Protein AF-A0A832CGS8-F1 (afdb_monomer_lite)

Radius of gyration: 18.53 Å; chains: 1; bounding box: 46×42×51 Å

Secondary structure (DSSP, 8-state):
------GGGHHHHTTTT-SS-HHHHHT--S-TTSPPPP---S--HHHHHTT-SS-PPTT---PPPTT--GGGBTTTB--TT--S-HHHHHHTSSTTTTSS-SEEE-TTS-EEEE--SSHHHHS-GGG---HHHHHHHHHHHHHHHHHHHHHHHHTT-EE-SSTT-EESSGGG-S-B---THHHH-GGGHHHHHHHHHHHHHHHT-TTHHHH-HHHHHHHHHHHHHHHHHS-SS---HHHHHHT-TTS-HHHHHHHHHHH-SS--

Foldseek 3Di:
DDADCQAQCVVVQVPQQFPAALVCLVVDPDDLQFAQQDARDFNNLVNLLVLHGANDDPPDDLDADPPRCLQPPLNPDCPVQHVGGRCCQFQVSAPPSPDPDQFDADPVRQTPDRRGPRCQVPQDDPSNDDRRVVRLLLLLLVLLLVLLQLLCVVQQWHADPDPVRTASDYPCPPHHDRRLCPRPHDVLSSVSSSLVRLSNHSVRHSCSSPSGLLSSLLSSQQSSQCSVPNDPDPDQLLVSLVPRPVDDPVSSVSPCVSNDRDRD

Sequence (264 aa):
MNYPDLKGSNVCMACHTGRETGDSIKNSMGNFSSLSFINSHYLAAGGQLFGTTGYEYDGRNYANPSYFKHDKIGITESLSITKNGPCVGCHMSSDNGHLFTNVKKDSTGAITEITSKVCASCHTGTYALIPTKLTEEEEDYQSAIKAAMAVMAVKGIYFYEAHPYWYKGPNGTLGAFTNWASIYGKAKAKDVMGAAFNINLLAHDPGGYAHNRYYVKRLLWDSIDFMEDGVLGNVNMSTLIDGLASLTTAEKTAAKTYLGTTRP

Structure (mmCIF, N/CA/C/O backbone):
data_AF-A0A832CGS8-F1
#
_entry.id   AF-A0A832CGS8-F1
#
loop_
_atom_site.group_PDB
_atom_site.id
_atom_site.type_symbol
_atom_site.label_atom_id
_atom_site.label_alt_id
_atom_site.label_comp_id
_atom_site.label_asym_id
_atom_site.label_entity_id
_atom_site.label_seq_id
_atom_site.pdbx_PDB_ins_code
_atom_site.Cartn_x
_atom_site.Cartn_y
_atom_site.Cartn_z
_atom_site.occupancy
_atom_site.B_iso_or_equiv
_atom_site.auth_seq_id
_atom_site.auth_comp_id
_atom_site.auth_asym_id
_atom_site.auth_atom_id
_atom_site.pdbx_PDB_model_num
ATOM 1 N N . MET A 1 1 ? 1.963 -20.597 -0.427 1.00 62.34 1 MET A N 1
ATOM 2 C CA . MET A 1 1 ? 1.905 -19.955 -1.758 1.00 62.34 1 MET A CA 1
ATOM 3 C C . MET A 1 1 ? 2.932 -20.614 -2.648 1.00 62.34 1 MET A C 1
ATOM 5 O O . MET A 1 1 ? 4.033 -20.856 -2.171 1.00 62.34 1 MET A O 1
ATOM 9 N N . ASN A 1 2 ? 2.570 -20.919 -3.892 1.00 79.81 2 ASN A N 1
ATOM 10 C CA . ASN A 1 2 ? 3.489 -21.502 -4.866 1.00 79.81 2 ASN A CA 1
ATOM 11 C C . ASN A 1 2 ? 3.728 -20.466 -5.964 1.00 79.81 2 ASN A C 1
ATOM 13 O O . ASN A 1 2 ? 2.782 -20.065 -6.639 1.00 79.81 2 ASN A O 1
ATOM 17 N N . TYR A 1 3 ? 4.975 -20.032 -6.120 1.00 88.19 3 TYR A N 1
ATOM 18 C CA . TYR A 1 3 ? 5.400 -19.197 -7.243 1.00 88.19 3 TYR A CA 1
ATOM 19 C C . TYR A 1 3 ? 5.859 -20.108 -8.393 1.00 88.19 3 TYR A C 1
ATOM 21 O O . TYR A 1 3 ? 6.335 -21.217 -8.124 1.00 88.19 3 TYR A O 1
ATOM 29 N N . PRO A 1 4 ? 5.714 -19.694 -9.666 1.00 88.31 4 PRO A N 1
ATOM 30 C CA . PRO A 1 4 ? 6.308 -20.437 -10.776 1.00 88.31 4 PRO A CA 1
ATOM 31 C C . PRO A 1 4 ? 7.842 -20.409 -10.677 1.00 88.31 4 PRO A C 1
ATOM 33 O O . PRO A 1 4 ? 8.398 -19.699 -9.846 1.00 88.31 4 PRO A O 1
ATOM 36 N N . ASP A 1 5 ? 8.548 -21.157 -11.527 1.00 90.69 5 ASP A N 1
ATOM 37 C CA . ASP A 1 5 ? 10.005 -21.014 -11.612 1.00 90.69 5 ASP A CA 1
ATOM 38 C C . ASP A 1 5 ? 10.371 -19.637 -12.195 1.00 90.69 5 ASP A C 1
ATOM 40 O O . ASP A 1 5 ? 10.135 -19.352 -13.373 1.00 90.69 5 ASP A O 1
ATOM 44 N N . LEU A 1 6 ? 10.956 -18.779 -11.356 1.00 92.19 6 LEU A N 1
ATOM 45 C CA . LEU A 1 6 ? 11.359 -17.415 -11.698 1.00 92.19 6 LEU A CA 1
ATOM 46 C C . LEU A 1 6 ? 12.840 -17.330 -12.088 1.00 92.19 6 LEU A C 1
ATOM 48 O O . LEU A 1 6 ? 13.403 -16.232 -12.143 1.00 92.19 6 LEU A O 1
ATOM 52 N N . LYS A 1 7 ? 13.487 -18.469 -12.368 1.00 92.06 7 LYS A N 1
ATOM 53 C CA . LYS A 1 7 ? 14.903 -18.561 -12.741 1.00 92.06 7 LYS A CA 1
ATOM 54 C C . LYS A 1 7 ? 15.786 -17.917 -11.663 1.00 92.06 7 LYS A C 1
ATOM 56 O O . LYS A 1 7 ? 15.609 -18.181 -10.477 1.00 92.06 7 LYS A O 1
ATOM 61 N N . GLY A 1 8 ? 16.721 -17.040 -12.029 1.00 91.56 8 GLY A N 1
ATOM 62 C CA . GLY A 1 8 ? 17.585 -16.342 -11.076 1.00 91.56 8 GLY A CA 1
ATOM 63 C C . GLY A 1 8 ? 16.833 -15.495 -10.049 1.00 91.56 8 GLY A C 1
ATOM 64 O O . GLY A 1 8 ? 17.331 -15.306 -8.942 1.00 91.56 8 GLY A O 1
ATOM 65 N N . SER A 1 9 ? 15.608 -15.055 -10.353 1.00 93.44 9 SER A N 1
ATOM 66 C CA . SER A 1 9 ? 14.790 -14.312 -9.387 1.00 93.44 9 SER A CA 1
ATOM 67 C C . SER A 1 9 ? 14.306 -15.176 -8.212 1.00 93.44 9 SER A C 1
ATOM 69 O O . SER A 1 9 ? 13.929 -14.616 -7.185 1.00 93.44 9 SER A O 1
ATOM 71 N N . ASN A 1 10 ? 14.393 -16.515 -8.292 1.00 94.62 10 ASN A N 1
ATOM 72 C CA . ASN A 1 10 ? 14.094 -17.409 -7.164 1.00 94.62 10 ASN A CA 1
ATOM 73 C C . ASN A 1 10 ? 14.956 -17.096 -5.927 1.00 94.62 10 ASN A C 1
ATOM 75 O O . ASN A 1 10 ? 14.480 -17.236 -4.804 1.00 94.62 10 ASN A O 1
ATOM 79 N N . VAL A 1 11 ? 16.196 -16.620 -6.116 1.00 93.56 11 VAL A N 1
ATOM 80 C CA . VAL A 1 11 ? 17.081 -16.227 -5.004 1.00 93.56 11 VAL A CA 1
ATOM 81 C C . VAL A 1 11 ? 16.495 -15.048 -4.224 1.00 93.56 11 VAL A C 1
ATOM 83 O O . VAL A 1 11 ? 16.513 -15.053 -2.997 1.00 93.56 11 VAL A O 1
ATOM 86 N N . CYS A 1 12 ? 15.918 -14.061 -4.915 1.00 92.94 12 CYS A N 1
ATOM 87 C CA . CYS A 1 12 ? 15.267 -12.913 -4.278 1.00 92.94 12 CYS A CA 1
ATOM 88 C C . CYS A 1 12 ? 14.025 -13.350 -3.485 1.00 92.94 12 CYS A C 1
ATOM 90 O O . CYS A 1 12 ? 13.761 -12.858 -2.387 1.00 92.94 12 CYS A O 1
ATOM 92 N N . MET A 1 13 ? 13.272 -14.305 -4.031 1.00 93.56 13 MET A N 1
ATOM 93 C CA . MET A 1 13 ? 12.022 -14.790 -3.444 1.00 93.56 13 MET A CA 1
ATOM 94 C C . MET A 1 13 ? 12.217 -15.618 -2.177 1.00 93.56 13 MET A C 1
ATOM 96 O O . MET A 1 13 ? 11.270 -15.782 -1.422 1.00 93.56 13 MET A O 1
ATOM 100 N N . ALA A 1 14 ? 13.429 -16.096 -1.892 1.00 92.12 14 ALA A N 1
ATOM 101 C CA . ALA A 1 14 ? 13.707 -16.762 -0.622 1.00 92.12 14 ALA A CA 1
ATOM 102 C C . ALA A 1 14 ? 13.435 -15.851 0.593 1.00 92.12 14 ALA A C 1
ATOM 104 O O . ALA A 1 14 ? 13.112 -16.349 1.669 1.00 92.12 14 ALA A O 1
ATOM 105 N N . CYS A 1 15 ? 13.543 -14.528 0.411 1.00 92.31 15 CYS A N 1
ATOM 106 C CA . CYS A 1 15 ? 13.361 -13.541 1.477 1.00 92.31 15 CYS A CA 1
ATOM 107 C C . CYS A 1 15 ? 12.238 -12.532 1.185 1.00 92.31 15 CYS A C 1
ATOM 109 O O . CYS A 1 15 ? 11.514 -12.138 2.095 1.00 92.31 15 CYS A O 1
ATOM 111 N N . HIS A 1 16 ? 12.062 -12.112 -0.073 1.00 93.62 16 HIS A N 1
ATOM 112 C CA . HIS A 1 16 ? 11.182 -10.993 -0.440 1.00 93.62 16 HIS A CA 1
ATOM 113 C C . HIS A 1 16 ? 9.716 -11.384 -0.694 1.00 93.62 16 HIS A C 1
ATOM 115 O O . HIS A 1 16 ? 8.988 -10.667 -1.376 1.00 93.62 16 HIS A O 1
ATOM 121 N N . THR A 1 17 ? 9.246 -12.510 -0.158 1.00 92.69 17 THR A N 1
ATOM 122 C CA . THR A 1 17 ? 7.844 -12.952 -0.297 1.00 92.69 17 THR A CA 1
ATOM 123 C C . THR A 1 17 ? 6.935 -12.485 0.829 1.00 92.69 17 THR A C 1
ATOM 125 O O . THR A 1 17 ? 5.727 -12.672 0.736 1.00 92.69 17 THR A O 1
ATOM 128 N N . GLY A 1 18 ? 7.503 -11.914 1.894 1.00 91.69 18 GLY A N 1
ATOM 129 C CA . GLY A 1 18 ? 6.808 -11.754 3.168 1.00 91.69 18 GLY A CA 1
ATOM 130 C C . GLY A 1 18 ? 6.807 -13.058 3.971 1.00 91.69 18 GLY A C 1
ATOM 131 O O . GLY A 1 18 ? 6.830 -14.158 3.414 1.00 91.69 18 GLY A O 1
ATOM 132 N N . ARG A 1 19 ? 6.830 -12.921 5.299 1.00 92.56 19 ARG A N 1
ATOM 133 C CA . ARG A 1 19 ? 6.778 -14.037 6.254 1.00 92.56 19 ARG A CA 1
ATOM 134 C C . ARG A 1 19 ? 5.343 -14.448 6.563 1.00 92.56 19 ARG A C 1
ATOM 136 O O . ARG A 1 19 ? 5.061 -15.633 6.672 1.00 92.56 19 ARG A O 1
ATOM 143 N N . GLU A 1 20 ? 4.467 -13.458 6.692 1.00 95.69 20 GLU A N 1
ATOM 144 C CA . GLU A 1 20 ? 3.025 -13.630 6.850 1.00 95.69 20 GLU A CA 1
ATOM 145 C C . GLU A 1 20 ? 2.311 -12.918 5.704 1.00 95.69 20 GLU A C 1
ATOM 147 O O . GLU A 1 20 ? 2.854 -11.993 5.093 1.00 95.69 20 GLU A O 1
ATOM 152 N N . THR A 1 21 ? 1.079 -13.331 5.432 1.00 96.19 21 THR A N 1
ATOM 153 C CA . THR A 1 21 ? 0.238 -12.744 4.381 1.00 96.19 21 THR A CA 1
ATOM 154 C C . THR A 1 21 ? -1.156 -12.463 4.923 1.00 96.19 21 THR A C 1
ATOM 156 O O . THR A 1 21 ? -1.481 -12.851 6.048 1.00 96.19 21 THR A O 1
ATOM 159 N N . GLY A 1 22 ? -2.007 -11.820 4.126 1.00 97.38 22 GLY A N 1
ATOM 160 C CA . GLY A 1 22 ? -3.414 -11.641 4.480 1.00 97.38 22 GLY A CA 1
ATOM 161 C C . GLY A 1 22 ? -4.119 -12.948 4.853 1.00 97.38 22 GLY A C 1
ATOM 162 O O . GLY A 1 22 ? -4.940 -12.972 5.772 1.00 97.38 22 GLY A O 1
ATOM 163 N N . ASP A 1 23 ? -3.735 -14.059 4.221 1.00 96.56 23 ASP A N 1
ATOM 164 C CA . ASP A 1 23 ? -4.262 -15.390 4.531 1.00 96.56 23 ASP A CA 1
ATOM 165 C C . ASP A 1 23 ? -3.958 -15.830 5.966 1.00 96.56 23 ASP A C 1
ATOM 167 O O . ASP A 1 23 ? -4.763 -16.541 6.570 1.00 96.56 23 ASP A O 1
ATOM 171 N N . SER A 1 24 ? -2.848 -15.383 6.556 1.00 97.75 24 SER A N 1
ATOM 172 C CA . SER A 1 24 ? -2.522 -15.660 7.959 1.00 97.75 24 SER A CA 1
ATOM 173 C C . SER A 1 24 ? -3.586 -15.087 8.901 1.00 97.75 24 SER A C 1
ATOM 175 O O . SER A 1 24 ? -3.933 -15.707 9.904 1.00 97.75 24 SER A O 1
ATOM 177 N N . ILE A 1 25 ? -4.168 -13.934 8.556 1.00 98.44 25 ILE A N 1
ATOM 178 C CA . ILE A 1 25 ? -5.266 -13.308 9.306 1.00 98.44 25 ILE A CA 1
ATOM 179 C C . ILE A 1 25 ? -6.581 -14.035 9.025 1.00 98.44 25 ILE A C 1
ATOM 181 O O . ILE A 1 25 ? -7.303 -14.392 9.963 1.00 98.44 25 ILE A O 1
ATOM 185 N N . LYS A 1 26 ? -6.881 -14.302 7.747 1.00 97.69 26 LYS A N 1
ATOM 186 C CA . LYS A 1 26 ? -8.108 -15.001 7.328 1.00 97.69 26 LYS A CA 1
ATOM 187 C C . LYS A 1 26 ? -8.233 -16.373 7.981 1.00 97.69 26 LYS A C 1
ATOM 189 O O . LYS A 1 26 ? -9.293 -16.707 8.508 1.00 97.69 26 LYS A O 1
ATOM 194 N N . ASN A 1 27 ? -7.136 -17.121 8.032 1.00 97.44 27 ASN A N 1
ATOM 195 C CA . ASN A 1 27 ? -7.087 -18.472 8.584 1.00 97.44 27 ASN A CA 1
ATOM 196 C C . ASN A 1 27 ? -6.817 -18.504 10.096 1.00 97.44 27 ASN A C 1
ATOM 198 O O . ASN A 1 27 ? -6.894 -19.567 10.709 1.00 97.44 27 ASN A O 1
ATOM 202 N N . SER A 1 28 ? -6.525 -17.359 10.723 1.00 97.81 28 SER A N 1
ATOM 203 C CA . SER A 1 28 ? -6.293 -17.302 12.164 1.00 97.81 28 SER A CA 1
ATOM 204 C C . SER A 1 28 ? -7.547 -17.699 12.946 1.00 97.81 28 SER A C 1
ATOM 206 O O . SER A 1 28 ? -8.648 -17.178 12.724 1.00 97.81 28 SER A O 1
ATOM 208 N N . MET A 1 29 ? -7.339 -18.595 13.911 1.00 97.00 29 MET A N 1
ATOM 209 C CA . MET A 1 29 ? -8.309 -18.998 14.935 1.00 97.00 29 MET A CA 1
ATOM 210 C C . MET A 1 29 ? -8.118 -18.212 16.246 1.00 97.00 29 MET A C 1
ATOM 212 O O . MET A 1 29 ? -8.722 -18.541 17.266 1.00 97.00 29 MET A O 1
ATOM 216 N N . GLY A 1 30 ? -7.246 -17.196 16.243 1.00 96.06 30 GLY A N 1
ATOM 217 C CA . GLY A 1 30 ? -6.952 -16.373 17.411 1.00 96.06 30 GLY A CA 1
ATOM 218 C C . GLY A 1 30 ? -8.141 -15.519 17.860 1.00 96.06 30 GLY A C 1
ATOM 219 O O . GLY A 1 30 ? -9.039 -15.192 17.085 1.00 96.06 30 GLY A O 1
ATOM 220 N N . ASN A 1 31 ? -8.135 -15.111 19.130 1.00 97.94 31 ASN A N 1
ATOM 221 C CA . ASN A 1 31 ? -9.156 -14.215 19.668 1.00 97.94 31 ASN A CA 1
ATOM 222 C C . ASN A 1 31 ? -8.857 -12.755 19.292 1.00 97.94 31 ASN A C 1
ATOM 224 O O . ASN A 1 31 ? -8.129 -12.069 20.005 1.00 97.94 31 ASN A O 1
ATOM 228 N N . PHE A 1 32 ? -9.465 -12.257 18.214 1.00 98.44 32 PHE A N 1
ATOM 229 C CA . PHE A 1 32 ? -9.287 -10.881 17.722 1.00 98.44 32 PHE A CA 1
ATOM 230 C C . PHE A 1 32 ? -9.770 -9.773 18.678 1.00 98.44 32 PHE A C 1
ATOM 232 O O . PHE A 1 32 ? -9.564 -8.595 18.397 1.00 98.44 32 PHE A O 1
ATOM 239 N N . SER A 1 33 ? -10.377 -10.109 19.820 1.00 98.25 33 SER A N 1
ATOM 240 C CA . SER A 1 33 ? -10.605 -9.142 20.901 1.00 98.25 33 SER A CA 1
ATOM 241 C C . SER A 1 33 ? -9.357 -8.871 21.756 1.00 98.25 33 SER A C 1
ATOM 243 O O . SER A 1 33 ? -9.377 -7.970 22.591 1.00 98.25 33 SER A O 1
ATOM 245 N N 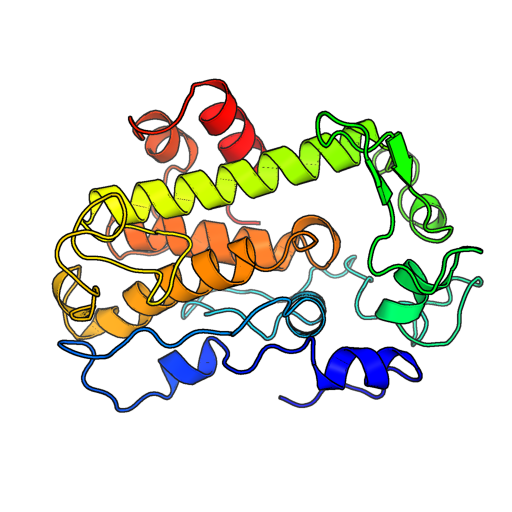. SER A 1 34 ? -8.282 -9.641 21.576 1.00 97.94 34 SER A N 1
ATOM 246 C CA . SER A 1 34 ? -7.030 -9.503 22.331 1.00 97.94 34 SER A CA 1
ATOM 247 C C . SER A 1 34 ? -5.811 -10.060 21.578 1.00 97.94 34 SER A C 1
ATOM 249 O O . SER A 1 34 ? -4.858 -10.519 22.208 1.00 97.94 34 SER A O 1
ATOM 251 N N . LEU A 1 35 ? -5.843 -10.088 20.244 1.00 98.31 35 LEU A N 1
ATOM 252 C CA . LEU A 1 35 ? -4.798 -10.694 19.417 1.00 98.31 35 LEU A CA 1
ATOM 253 C C . LEU A 1 35 ? -3.723 -9.658 19.081 1.00 98.31 35 LEU A C 1
ATOM 255 O O . LEU A 1 35 ? -4.038 -8.567 18.607 1.00 98.31 35 LEU A O 1
ATOM 259 N N . SER A 1 36 ? -2.453 -10.002 19.288 1.00 97.88 36 SER A N 1
ATOM 260 C CA . SER A 1 36 ? -1.338 -9.187 18.797 1.00 97.88 36 SER A CA 1
ATOM 261 C C . SER A 1 36 ? -1.376 -9.064 17.274 1.00 97.88 36 SER A C 1
ATOM 263 O O . SER A 1 36 ? -1.811 -9.983 16.583 1.00 97.88 36 SER A O 1
ATOM 265 N N . PHE A 1 37 ? -0.907 -7.932 16.752 1.00 98.31 37 PHE A N 1
ATOM 266 C CA . PHE A 1 37 ? -0.831 -7.700 15.314 1.00 98.31 37 PHE A CA 1
ATOM 267 C C . PHE A 1 37 ? -0.030 -8.806 14.606 1.00 98.31 37 PHE A C 1
ATOM 269 O O . PHE A 1 37 ? 1.112 -9.089 14.975 1.00 98.31 37 PHE A O 1
ATOM 276 N N . ILE A 1 38 ? -0.630 -9.419 13.583 1.00 97.94 38 ILE A N 1
ATOM 277 C CA . ILE A 1 38 ? 0.068 -10.323 12.666 1.00 97.94 38 ILE A CA 1
ATOM 278 C C . ILE A 1 38 ? 0.812 -9.442 11.664 1.00 97.94 38 ILE A C 1
ATOM 280 O O . ILE A 1 38 ? 0.188 -8.656 10.965 1.00 97.94 38 ILE A O 1
ATOM 284 N N . ASN A 1 39 ? 2.138 -9.550 11.606 1.00 95.38 39 ASN A N 1
ATOM 285 C CA . ASN A 1 39 ? 2.981 -8.693 10.775 1.00 95.38 39 ASN A CA 1
ATOM 286 C C . ASN A 1 39 ? 3.535 -9.485 9.584 1.00 95.38 39 ASN A C 1
ATOM 288 O O . ASN A 1 39 ? 4.134 -10.541 9.781 1.00 95.38 39 ASN A O 1
ATOM 292 N N . SER A 1 40 ? 3.399 -8.940 8.370 1.00 91.75 40 SER A N 1
ATOM 293 C CA . SER A 1 40 ? 3.956 -9.496 7.127 1.00 91.75 40 SER A CA 1
ATOM 294 C C . SER A 1 40 ? 5.466 -9.708 7.152 1.00 91.75 40 SER A C 1
ATOM 296 O O . SER A 1 40 ? 5.992 -10.458 6.330 1.00 91.75 40 SER A O 1
ATOM 298 N N . HIS A 1 41 ? 6.163 -9.037 8.070 1.00 89.38 41 HIS A N 1
ATOM 299 C CA . HIS A 1 41 ? 7.569 -8.682 7.946 1.00 89.38 41 HIS A CA 1
ATOM 300 C C . HIS A 1 41 ? 7.798 -7.698 6.784 1.00 89.38 41 HIS A C 1
ATOM 302 O O . HIS A 1 41 ? 6.844 -7.194 6.186 1.00 89.38 41 HIS A O 1
ATOM 308 N N . TYR A 1 42 ? 9.054 -7.357 6.514 1.00 88.94 42 TYR A N 1
ATOM 309 C CA . TYR A 1 42 ? 9.412 -6.212 5.672 1.00 88.94 42 TYR A CA 1
ATOM 310 C C . TYR A 1 42 ? 9.823 -6.635 4.259 1.00 88.94 42 TYR A C 1
ATOM 312 O O . TYR A 1 42 ? 10.183 -7.790 4.033 1.00 88.94 42 TYR A O 1
ATOM 320 N N . LEU A 1 43 ? 9.818 -5.679 3.321 1.00 92.31 43 LEU A N 1
ATOM 321 C CA . LEU A 1 43 ? 10.374 -5.833 1.971 1.00 92.31 43 LEU A CA 1
ATOM 322 C C . LEU A 1 43 ? 9.771 -7.007 1.182 1.00 92.31 43 LEU A C 1
ATOM 324 O O . LEU A 1 43 ? 10.479 -7.730 0.481 1.00 92.31 43 LEU A O 1
ATOM 328 N N . ALA A 1 44 ? 8.453 -7.191 1.258 1.00 94.94 44 ALA A N 1
ATOM 329 C CA . ALA A 1 44 ? 7.732 -8.284 0.601 1.00 94.94 44 ALA A CA 1
ATOM 330 C C . ALA A 1 44 ? 7.487 -8.056 -0.912 1.00 94.94 44 ALA A C 1
ATOM 332 O O . ALA A 1 44 ? 6.477 -8.503 -1.456 1.00 94.94 44 ALA A O 1
ATOM 333 N N . ALA A 1 45 ? 8.404 -7.359 -1.591 1.00 94.81 45 ALA A N 1
ATOM 334 C CA . ALA A 1 45 ? 8.298 -6.926 -2.986 1.00 94.81 45 ALA A CA 1
ATOM 335 C C . ALA A 1 45 ? 7.968 -8.066 -3.963 1.00 94.81 45 ALA A C 1
ATOM 337 O O . ALA A 1 45 ? 7.161 -7.906 -4.876 1.00 94.81 45 ALA A O 1
ATOM 338 N N . GLY A 1 46 ? 8.565 -9.238 -3.750 1.00 94.88 46 GLY A N 1
ATOM 339 C CA . GLY A 1 46 ? 8.304 -10.431 -4.540 1.00 94.88 46 GLY A CA 1
ATOM 340 C C . GLY A 1 46 ? 6.856 -10.893 -4.422 1.00 94.88 46 GLY A C 1
ATOM 341 O O . GLY A 1 46 ? 6.201 -11.131 -5.428 1.00 94.88 46 GLY A O 1
ATOM 342 N N . GLY A 1 47 ? 6.314 -10.955 -3.208 1.00 94.94 47 GLY A N 1
ATOM 343 C CA . GLY A 1 47 ? 4.909 -11.310 -3.016 1.00 94.94 47 GLY A CA 1
ATOM 344 C C . GLY A 1 47 ? 3.933 -10.239 -3.530 1.00 94.94 47 GLY A C 1
ATOM 345 O O . GLY A 1 47 ? 2.897 -10.580 -4.100 1.00 94.94 47 GLY A O 1
ATOM 346 N N . GLN A 1 48 ? 4.296 -8.953 -3.436 1.00 95.31 48 GLN A N 1
ATOM 347 C CA . GLN A 1 48 ? 3.518 -7.848 -4.022 1.00 95.31 48 GLN A CA 1
ATOM 348 C C . GLN A 1 48 ? 3.455 -7.929 -5.550 1.00 95.31 48 GLN A C 1
ATOM 350 O O . GLN A 1 48 ? 2.390 -7.752 -6.142 1.00 95.31 48 GLN A O 1
ATOM 355 N N . LEU A 1 49 ? 4.586 -8.230 -6.196 1.00 95.94 49 LEU A N 1
ATOM 356 C CA . LEU A 1 49 ? 4.687 -8.379 -7.648 1.00 95.94 49 LEU A CA 1
ATOM 357 C C . LEU A 1 49 ? 3.661 -9.392 -8.180 1.00 95.94 49 LEU A C 1
ATOM 359 O O . LEU A 1 49 ? 2.972 -9.119 -9.162 1.00 95.94 49 LEU A O 1
ATOM 363 N N . PHE A 1 50 ? 3.526 -10.528 -7.491 1.00 95.44 50 PHE A N 1
ATOM 364 C CA . PHE A 1 50 ? 2.578 -11.591 -7.837 1.00 95.44 50 PHE A CA 1
ATOM 365 C C . PHE A 1 50 ? 1.178 -11.398 -7.243 1.00 95.44 50 PHE A C 1
ATOM 367 O O . PHE A 1 50 ? 0.290 -12.191 -7.544 1.00 95.44 50 PHE A O 1
ATOM 374 N N . GLY A 1 51 ? 0.960 -10.348 -6.447 1.00 95.38 51 GLY A N 1
ATOM 375 C CA . GLY A 1 51 ? -0.338 -10.037 -5.857 1.00 95.38 51 GLY A CA 1
ATOM 376 C C . GLY A 1 51 ? -0.805 -11.072 -4.836 1.00 95.38 51 GLY A C 1
ATOM 377 O O . GLY A 1 51 ? -1.974 -11.427 -4.835 1.00 95.38 51 GLY A O 1
ATOM 378 N N . THR A 1 52 ? 0.099 -11.605 -4.010 1.00 94.00 52 THR A N 1
ATOM 379 C CA . THR A 1 52 ? -0.226 -12.705 -3.083 1.00 94.00 52 THR A CA 1
ATOM 380 C C . THR A 1 52 ? -0.076 -12.350 -1.608 1.00 94.00 52 THR A C 1
ATOM 382 O O . THR A 1 52 ? -0.412 -13.157 -0.754 1.00 94.00 52 THR A O 1
ATOM 385 N N . THR A 1 53 ? 0.465 -11.185 -1.260 1.00 94.88 53 THR A N 1
ATOM 386 C CA . THR A 1 53 ? 0.837 -10.865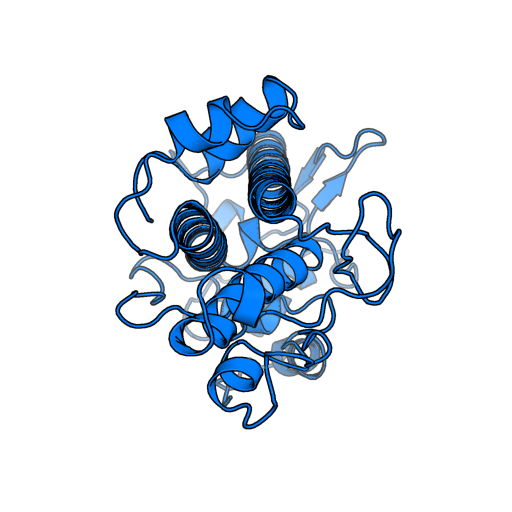 0.130 1.00 94.88 53 THR A CA 1
ATOM 387 C C . THR A 1 53 ? -0.249 -10.186 0.942 1.00 94.88 53 THR A C 1
ATOM 389 O O . THR A 1 53 ? -0.294 -10.388 2.153 1.00 94.88 53 THR A O 1
ATOM 392 N N . GLY A 1 54 ? -1.083 -9.358 0.319 1.00 97.25 54 GLY A N 1
ATOM 393 C CA . GLY A 1 54 ? -2.048 -8.502 1.001 1.00 97.25 54 GLY A CA 1
ATOM 394 C C . GLY A 1 54 ? -3.216 -9.251 1.637 1.00 97.25 54 GLY A C 1
ATOM 395 O O . GLY A 1 54 ? -3.523 -10.395 1.309 1.00 97.25 54 GLY A O 1
ATOM 396 N N . TYR A 1 55 ? -3.897 -8.570 2.553 1.00 98.56 55 TYR A N 1
ATOM 397 C CA . TYR A 1 55 ? -5.241 -8.921 2.984 1.00 98.56 55 TYR A CA 1
ATOM 398 C C . TYR A 1 55 ? -6.248 -8.469 1.932 1.00 98.56 55 TYR A C 1
ATOM 400 O O . TYR A 1 55 ? -6.574 -7.288 1.809 1.00 98.56 55 TYR A O 1
ATOM 408 N N . GLU A 1 56 ? -6.722 -9.441 1.168 1.00 98.44 56 GLU A N 1
ATOM 409 C CA . GLU A 1 56 ? -7.749 -9.248 0.155 1.00 98.44 56 GLU A CA 1
ATOM 410 C C . GLU A 1 56 ? -9.138 -9.352 0.776 1.00 98.44 56 GLU A C 1
ATOM 412 O O . GLU A 1 56 ? -9.469 -10.380 1.364 1.00 98.44 56 GLU A O 1
ATOM 417 N N . TYR A 1 57 ? -9.959 -8.319 0.638 1.00 98.44 57 TYR A N 1
ATOM 418 C CA . TYR A 1 57 ? -11.302 -8.325 1.203 1.00 98.44 57 TYR A CA 1
ATOM 419 C C . TYR A 1 57 ? -12.258 -9.222 0.409 1.00 98.44 57 TYR A C 1
ATOM 421 O O . TYR A 1 57 ? -12.195 -9.295 -0.822 1.00 98.44 57 TYR A O 1
ATOM 429 N N . ASP A 1 58 ? -13.180 -9.875 1.113 1.00 97.38 58 ASP A N 1
ATOM 430 C CA . ASP A 1 58 ? -14.162 -10.763 0.496 1.00 97.38 58 ASP A CA 1
ATOM 431 C C . ASP A 1 58 ? -15.041 -10.016 -0.521 1.00 97.38 58 ASP A C 1
ATOM 433 O O . ASP A 1 58 ? -15.484 -8.886 -0.308 1.00 97.38 58 ASP A O 1
ATOM 437 N N . GLY A 1 59 ? -15.284 -10.653 -1.670 1.00 96.00 59 GLY A N 1
ATOM 438 C CA . GLY A 1 59 ? -16.065 -10.070 -2.767 1.00 96.00 59 GLY A CA 1
ATOM 439 C C . GLY A 1 59 ? -15.327 -9.015 -3.603 1.00 96.00 59 GLY A C 1
ATOM 440 O O . GLY A 1 59 ? -15.911 -8.473 -4.544 1.00 96.00 59 GLY A O 1
ATOM 441 N N . ARG A 1 60 ? -14.051 -8.724 -3.313 1.00 97.25 60 ARG A N 1
ATOM 442 C CA . ARG A 1 60 ? -13.204 -7.835 -4.121 1.00 97.25 60 ARG A CA 1
ATOM 443 C C . ARG A 1 60 ? -12.306 -8.621 -5.077 1.00 97.25 60 ARG A C 1
ATOM 445 O O . ARG A 1 60 ? -11.913 -9.749 -4.808 1.00 97.25 60 ARG A O 1
ATOM 452 N N . ASN A 1 61 ? -11.970 -8.001 -6.211 1.00 96.38 61 ASN A N 1
ATOM 453 C CA . ASN A 1 61 ? -11.049 -8.569 -7.196 1.00 96.38 61 ASN A CA 1
ATOM 454 C C . ASN A 1 61 ? -9.686 -7.869 -7.117 1.00 96.38 61 ASN A C 1
ATOM 456 O O . ASN A 1 61 ? -9.609 -6.637 -7.227 1.00 96.38 61 ASN A O 1
ATOM 460 N N . TYR A 1 62 ? -8.628 -8.661 -6.966 1.00 97.38 62 TYR A N 1
ATOM 461 C CA . TYR A 1 62 ? -7.237 -8.208 -6.921 1.00 97.38 62 TYR A CA 1
ATOM 462 C C . TYR A 1 62 ? -6.401 -8.691 -8.108 1.00 97.38 62 TYR A C 1
ATOM 464 O O . TYR A 1 62 ? -5.227 -8.342 -8.205 1.00 97.38 62 TYR A O 1
ATOM 472 N N . ALA A 1 63 ? -7.004 -9.413 -9.057 1.00 95.81 63 ALA A N 1
ATOM 473 C CA . ALA A 1 63 ? -6.313 -9.939 -10.222 1.00 95.81 63 ALA A CA 1
ATOM 474 C C . ALA A 1 63 ? -5.641 -8.833 -11.044 1.00 95.81 63 ALA A C 1
ATOM 476 O O . ALA A 1 63 ? -6.214 -7.767 -11.308 1.00 95.81 63 ALA A O 1
ATOM 477 N N . ASN A 1 64 ? -4.423 -9.114 -11.490 1.00 94.25 64 ASN A N 1
ATOM 478 C CA . ASN A 1 64 ? -3.674 -8.216 -12.353 1.00 94.25 64 ASN A CA 1
ATOM 479 C C . ASN A 1 64 ? -4.455 -7.924 -13.648 1.00 94.25 64 ASN A C 1
ATOM 481 O O . ASN A 1 64 ? -5.007 -8.849 -14.253 1.00 94.25 64 ASN A O 1
ATOM 485 N N . PRO A 1 65 ? -4.508 -6.658 -14.107 1.00 93.00 65 PRO A N 1
ATOM 486 C CA . PRO A 1 65 ? -5.096 -6.354 -15.405 1.00 93.00 65 PRO A CA 1
ATOM 487 C C . PRO A 1 65 ? -4.310 -7.052 -16.525 1.00 93.00 65 PRO A C 1
ATOM 489 O O . PRO A 1 65 ? -3.122 -7.337 -16.384 1.00 93.00 65 PRO A O 1
ATOM 492 N N . SER A 1 66 ? -4.948 -7.300 -17.671 1.00 91.44 66 SER A N 1
ATOM 493 C CA . SER A 1 66 ? -4.359 -8.087 -18.773 1.00 91.44 66 SER A CA 1
ATOM 494 C C . SER A 1 66 ? -3.039 -7.524 -19.321 1.00 91.44 66 SER A C 1
ATOM 496 O O . SER A 1 66 ? -2.196 -8.274 -19.823 1.00 91.44 66 SER A O 1
ATOM 498 N N . TYR A 1 67 ? -2.853 -6.209 -19.211 1.00 89.06 67 TYR A N 1
ATOM 499 C CA . TYR A 1 67 ? -1.655 -5.489 -19.635 1.00 89.06 67 TYR A CA 1
ATOM 500 C C . TYR A 1 67 ? -0.575 -5.390 -18.544 1.00 89.06 67 TYR A C 1
ATOM 502 O O . TYR A 1 67 ? 0.495 -4.856 -18.818 1.00 89.06 67 TYR A O 1
ATOM 510 N N . PHE A 1 68 ? -0.810 -5.875 -17.319 1.00 92.88 68 PHE A N 1
ATOM 511 C CA . PHE A 1 68 ? 0.250 -5.985 -16.317 1.00 92.88 68 PHE A CA 1
ATOM 512 C C . PHE A 1 68 ? 1.178 -7.146 -16.674 1.00 92.88 68 PHE A C 1
ATOM 514 O O . PHE A 1 68 ? 0.725 -8.274 -16.893 1.00 92.88 68 PHE A O 1
ATOM 521 N N . LYS A 1 69 ? 2.476 -6.844 -16.766 1.00 91.88 69 LYS A N 1
ATOM 522 C CA . LYS A 1 69 ? 3.502 -7.766 -17.273 1.00 91.88 69 LYS A CA 1
ATOM 523 C C . LYS A 1 69 ? 4.703 -7.945 -16.350 1.00 91.88 69 LYS A C 1
ATOM 525 O O . LYS A 1 69 ? 5.586 -8.730 -16.688 1.00 91.88 69 LYS A O 1
ATOM 530 N N . HIS A 1 70 ? 4.791 -7.213 -15.235 1.00 93.19 70 HIS A N 1
ATOM 531 C CA . HIS A 1 70 ? 6.018 -7.198 -14.430 1.00 93.19 70 HIS A CA 1
ATOM 532 C C . HIS A 1 70 ? 6.340 -8.580 -13.851 1.00 93.19 70 HIS A C 1
ATOM 534 O O . HIS A 1 70 ? 7.503 -8.960 -13.806 1.00 93.19 70 HIS A O 1
ATOM 540 N N . ASP A 1 71 ? 5.319 -9.368 -13.517 1.00 92.44 71 ASP A N 1
ATOM 541 C CA . ASP A 1 71 ? 5.404 -10.757 -13.049 1.00 92.44 71 ASP A CA 1
ATOM 542 C C . ASP A 1 71 ? 5.906 -11.761 -14.107 1.00 92.44 71 ASP A C 1
ATOM 544 O O . ASP A 1 71 ? 6.212 -12.909 -13.787 1.00 92.44 71 ASP A O 1
ATOM 548 N N . LYS A 1 72 ? 6.014 -11.341 -15.373 1.00 90.75 72 LYS A N 1
ATOM 549 C CA . LYS A 1 72 ? 6.383 -12.193 -16.516 1.00 90.75 72 LYS A CA 1
ATOM 550 C C . LYS A 1 72 ? 7.722 -11.830 -17.155 1.00 90.75 72 LYS A C 1
ATOM 552 O O . LYS A 1 72 ? 8.197 -12.573 -18.024 1.00 90.75 72 LYS A O 1
ATOM 557 N N . ILE A 1 73 ? 8.329 -10.712 -16.747 1.00 89.44 73 ILE A N 1
ATOM 558 C CA . ILE A 1 73 ? 9.605 -10.222 -17.284 1.00 89.44 73 ILE A CA 1
ATOM 559 C C . ILE A 1 73 ? 10.681 -11.302 -17.128 1.00 89.44 73 ILE A C 1
ATOM 561 O O . ILE A 1 73 ? 10.861 -11.878 -16.059 1.00 89.44 73 ILE A O 1
ATOM 565 N N . GLY A 1 74 ? 11.392 -11.612 -18.215 1.00 85.88 74 GLY A N 1
ATOM 566 C CA . GLY A 1 74 ? 12.476 -12.598 -18.200 1.00 85.88 74 GLY A CA 1
ATOM 567 C C . GLY A 1 74 ? 12.014 -14.058 -18.073 1.00 85.88 74 GLY A C 1
ATOM 568 O O . GLY A 1 74 ? 12.865 -14.955 -18.016 1.00 85.88 74 GLY A O 1
ATOM 569 N N . ILE A 1 75 ? 10.699 -14.313 -18.069 1.00 85.75 75 ILE A N 1
ATOM 570 C CA . ILE A 1 75 ? 10.083 -15.649 -18.085 1.00 85.75 75 ILE A CA 1
ATOM 571 C C . ILE A 1 75 ? 9.416 -15.883 -19.441 1.00 85.75 75 ILE A C 1
ATOM 573 O O . ILE A 1 75 ? 9.972 -16.608 -20.265 1.00 85.75 75 ILE A O 1
ATOM 577 N N . THR A 1 76 ? 8.260 -15.251 -19.668 1.00 81.88 76 THR A N 1
ATOM 578 C CA . THR A 1 76 ? 7.457 -15.359 -20.899 1.00 81.88 76 THR A CA 1
ATOM 579 C C . THR A 1 76 ? 7.436 -14.060 -21.699 1.00 81.88 76 THR A C 1
ATOM 581 O O . THR A 1 76 ? 7.276 -14.104 -22.915 1.00 81.88 76 THR A O 1
ATOM 584 N N . GLU A 1 77 ? 7.669 -12.913 -21.056 1.00 72.88 77 GLU A N 1
ATOM 585 C CA . GLU A 1 77 ? 7.837 -11.630 -21.739 1.00 72.88 77 GLU A CA 1
ATOM 586 C C . GLU A 1 77 ? 9.322 -11.445 -22.076 1.00 72.88 77 GLU A C 1
ATOM 588 O O . GLU A 1 77 ? 10.177 -11.270 -21.198 1.00 72.88 77 GLU A O 1
ATOM 593 N N . SER A 1 78 ? 9.645 -11.537 -23.368 1.00 57.12 78 SER A N 1
ATOM 594 C CA . SER A 1 78 ? 11.016 -11.424 -23.870 1.00 57.12 78 SER A CA 1
ATOM 595 C C . SER A 1 78 ? 11.418 -9.958 -24.019 1.00 57.12 78 SER A C 1
ATOM 597 O O . SER A 1 78 ? 11.575 -9.455 -25.130 1.00 57.12 78 SER A O 1
ATOM 599 N N . LEU A 1 79 ? 11.640 -9.275 -22.899 1.00 61.97 79 LEU A N 1
ATOM 600 C CA . LEU A 1 79 ? 12.467 -8.071 -22.907 1.00 61.97 79 LEU A CA 1
ATOM 601 C C . LEU A 1 79 ? 13.909 -8.549 -23.062 1.00 61.97 79 LEU A C 1
ATOM 603 O O . LEU A 1 79 ? 14.473 -9.156 -22.155 1.00 61.97 79 LEU A O 1
ATOM 607 N N . SER A 1 80 ? 14.480 -8.345 -24.247 1.00 52.72 80 SER A N 1
ATOM 608 C CA . SER A 1 80 ? 15.744 -8.922 -24.736 1.00 52.72 80 SER A CA 1
ATOM 609 C C . SER A 1 80 ? 16.995 -8.659 -23.875 1.00 52.72 80 SER A C 1
ATOM 611 O O . SER A 1 80 ? 18.085 -9.069 -24.258 1.00 52.72 80 SER A O 1
ATOM 613 N N . ILE A 1 81 ? 16.858 -7.985 -22.730 1.00 59.66 81 ILE A N 1
ATOM 614 C CA . ILE A 1 81 ? 17.946 -7.504 -21.875 1.00 59.66 81 ILE A CA 1
ATOM 615 C C . ILE A 1 81 ? 18.303 -8.523 -20.780 1.00 59.66 81 ILE A C 1
ATOM 617 O O . ILE A 1 81 ? 19.484 -8.713 -20.511 1.00 59.66 81 ILE A O 1
ATOM 621 N N . THR A 1 82 ? 17.339 -9.251 -20.193 1.00 62.59 82 THR A N 1
ATOM 622 C CA . THR A 1 82 ? 17.654 -10.398 -19.315 1.00 62.59 82 THR A CA 1
ATOM 623 C C . THR A 1 82 ? 16.585 -11.492 -19.424 1.00 62.59 82 THR A C 1
ATOM 625 O O . THR A 1 82 ? 15.385 -11.223 -19.426 1.00 62.59 82 THR A O 1
ATOM 628 N N . LYS A 1 83 ? 17.012 -12.757 -19.500 1.00 79.94 83 LYS A N 1
ATOM 629 C CA . LYS A 1 83 ? 16.122 -13.934 -19.532 1.00 79.94 83 LYS A CA 1
ATOM 630 C C . LYS A 1 83 ? 16.098 -14.668 -18.187 1.00 79.94 83 LYS A C 1
ATOM 632 O O . LYS A 1 83 ? 15.996 -15.894 -18.182 1.00 79.94 83 LYS A O 1
ATOM 637 N N . ASN A 1 84 ? 16.242 -13.940 -17.075 1.00 88.62 84 ASN A N 1
ATOM 638 C CA . ASN A 1 84 ? 16.538 -14.516 -15.757 1.00 88.62 84 ASN A CA 1
ATOM 639 C C . ASN A 1 84 ? 15.522 -14.136 -14.654 1.00 88.62 84 ASN A C 1
ATOM 641 O O . ASN A 1 84 ? 15.855 -14.061 -13.470 1.00 88.62 84 ASN A O 1
ATOM 645 N N . GLY A 1 85 ? 14.272 -13.920 -15.065 1.00 91.50 85 GLY A N 1
ATOM 646 C CA . GLY A 1 85 ? 13.149 -13.610 -14.182 1.00 91.50 85 GLY A CA 1
ATOM 647 C C . GLY A 1 85 ? 12.957 -12.119 -13.878 1.00 91.50 85 GLY A C 1
ATOM 648 O O . GLY A 1 85 ? 13.796 -11.291 -14.246 1.00 91.50 85 GLY A O 1
ATOM 649 N N . PRO A 1 86 ? 11.840 -11.770 -13.221 1.00 91.88 86 PRO A N 1
ATOM 650 C CA . PRO A 1 86 ? 11.342 -10.400 -13.188 1.00 91.88 86 PRO A CA 1
ATOM 651 C C . PRO A 1 86 ? 12.135 -9.474 -12.264 1.00 91.88 86 PRO A C 1
ATOM 653 O O . PRO A 1 86 ? 12.388 -8.322 -12.618 1.00 91.88 86 PRO A O 1
ATOM 656 N N . CYS A 1 87 ? 12.603 -9.980 -11.121 1.00 92.62 87 CYS A N 1
ATOM 657 C CA . CYS A 1 87 ? 13.409 -9.205 -10.178 1.00 92.62 87 CYS A CA 1
ATOM 658 C C . CYS A 1 87 ? 14.765 -8.864 -10.807 1.00 92.62 87 CYS A C 1
ATOM 660 O O . CYS A 1 87 ? 15.163 -7.702 -10.862 1.00 92.62 87 CYS A O 1
ATOM 662 N N . VAL A 1 88 ? 15.434 -9.883 -11.358 1.00 90.94 88 VAL A N 1
ATOM 663 C CA . VAL A 1 88 ? 16.724 -9.744 -12.052 1.00 90.94 88 VAL A CA 1
ATOM 664 C C . VAL A 1 88 ? 16.589 -8.835 -13.274 1.00 90.94 88 VAL A C 1
ATOM 666 O O . VAL A 1 88 ? 17.467 -8.012 -13.523 1.00 90.94 88 VAL A O 1
ATOM 669 N N . GLY A 1 89 ? 15.466 -8.927 -13.992 1.00 89.06 89 GLY A N 1
ATOM 670 C CA . GLY A 1 89 ? 15.165 -8.086 -15.145 1.00 89.06 89 GLY A CA 1
ATOM 671 C C . GLY A 1 89 ? 15.275 -6.602 -14.862 1.00 89.06 89 GLY A C 1
ATOM 672 O O . GLY A 1 89 ? 15.953 -5.901 -15.605 1.00 89.06 89 GLY A O 1
ATOM 673 N N . CYS A 1 90 ? 14.689 -6.120 -13.773 1.00 88.88 90 CYS A N 1
ATOM 674 C CA . CYS A 1 90 ? 14.787 -4.704 -13.442 1.00 88.88 90 CYS A CA 1
ATOM 675 C C . CYS A 1 90 ? 16.073 -4.390 -12.668 1.00 88.88 90 CYS A C 1
ATOM 677 O O . CYS A 1 90 ? 16.806 -3.488 -13.085 1.00 88.88 90 CYS A O 1
ATOM 679 N N . HIS A 1 91 ? 16.368 -5.164 -11.615 1.00 90.50 91 HIS A N 1
ATOM 680 C CA . HIS A 1 91 ? 17.409 -4.855 -10.629 1.00 90.50 91 HIS A CA 1
ATOM 681 C C . HIS A 1 91 ? 18.833 -5.175 -11.056 1.00 90.50 91 HIS A C 1
ATOM 683 O O . HIS A 1 91 ? 19.762 -4.507 -10.616 1.00 90.50 91 HIS A O 1
ATOM 689 N N . MET A 1 92 ? 19.022 -6.131 -11.963 1.00 88.31 92 MET A N 1
ATOM 690 C CA . MET A 1 92 ? 20.354 -6.569 -12.391 1.00 88.31 92 MET A CA 1
ATOM 691 C C . MET A 1 92 ? 20.640 -6.251 -13.864 1.00 88.31 92 MET A C 1
ATOM 693 O O . MET A 1 92 ? 21.519 -6.852 -14.474 1.00 88.31 92 MET A O 1
ATOM 697 N N . SER A 1 93 ? 19.892 -5.315 -14.457 1.00 82.62 93 SER A N 1
ATOM 698 C CA . SER A 1 93 ? 20.061 -4.907 -15.863 1.00 82.62 93 SER A CA 1
ATOM 699 C C . SER A 1 93 ? 21.107 -3.812 -16.082 1.00 82.62 93 SER A C 1
ATOM 701 O O . SER A 1 93 ? 21.460 -3.512 -17.225 1.00 82.62 93 SER A O 1
ATOM 703 N N . SER A 1 94 ? 21.582 -3.188 -15.005 1.00 83.06 94 SER A N 1
ATOM 704 C CA . SER A 1 94 ? 22.567 -2.109 -15.049 1.00 83.06 94 SER A CA 1
ATOM 705 C C . SER A 1 94 ? 23.949 -2.592 -14.618 1.00 83.06 94 SER A C 1
ATOM 707 O O . SER A 1 94 ? 24.093 -3.644 -13.997 1.00 83.06 94 SER A O 1
ATOM 709 N N . ASP A 1 95 ? 24.968 -1.779 -14.886 1.00 79.00 95 ASP A N 1
ATOM 710 C CA . ASP A 1 95 ? 26.348 -2.050 -14.470 1.00 79.00 95 ASP A CA 1
ATOM 711 C C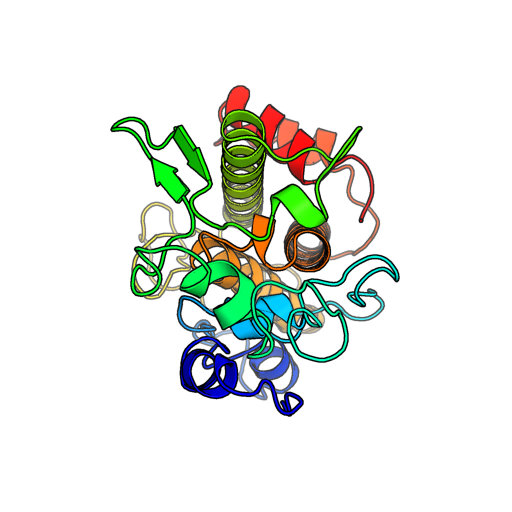 . ASP A 1 95 ? 26.487 -2.011 -12.929 1.00 79.00 95 ASP A C 1
ATOM 713 O O . ASP A 1 95 ? 27.439 -2.544 -12.367 1.00 79.00 95 ASP A O 1
ATOM 717 N N . ASN A 1 96 ? 25.481 -1.457 -12.236 1.00 72.12 96 ASN A N 1
ATOM 718 C CA . ASN A 1 96 ? 25.326 -1.456 -10.781 1.00 72.12 96 ASN A CA 1
ATOM 719 C C . ASN A 1 96 ? 24.312 -2.512 -10.295 1.00 72.12 96 ASN A C 1
ATOM 721 O O . ASN A 1 96 ? 23.650 -2.315 -9.278 1.00 72.12 96 ASN A O 1
ATOM 725 N N . GLY A 1 97 ? 24.164 -3.629 -11.012 1.00 72.12 97 GLY A N 1
ATOM 726 C CA . GLY A 1 97 ? 23.108 -4.628 -10.800 1.00 72.12 97 GLY A CA 1
ATOM 727 C C . GLY A 1 97 ? 23.077 -5.353 -9.446 1.00 72.12 97 GLY A C 1
ATOM 728 O O . GLY A 1 97 ? 22.198 -6.173 -9.219 1.00 72.12 97 GLY A O 1
ATOM 729 N N . HIS A 1 98 ? 24.015 -5.078 -8.540 1.00 77.19 98 HIS A N 1
ATOM 730 C CA . HIS A 1 98 ? 24.007 -5.593 -7.164 1.00 77.19 98 HIS A CA 1
ATOM 731 C C . HIS A 1 98 ? 23.567 -4.548 -6.129 1.00 77.19 98 HIS A C 1
ATOM 733 O O . HIS A 1 98 ? 23.652 -4.793 -4.927 1.00 77.19 98 HIS A O 1
ATOM 739 N N . LEU A 1 99 ? 23.095 -3.382 -6.575 1.00 77.81 99 LEU A N 1
ATOM 740 C CA . LEU A 1 99 ? 22.389 -2.450 -5.709 1.00 77.81 99 LEU A CA 1
ATOM 741 C C . LEU A 1 99 ? 20.916 -2.860 -5.617 1.00 77.81 99 LEU A C 1
ATOM 743 O O . LEU A 1 99 ? 20.274 -3.165 -6.617 1.00 77.81 99 LEU A O 1
ATOM 747 N N . PHE A 1 100 ? 20.345 -2.797 -4.414 1.00 74.25 100 PHE A N 1
ATOM 748 C CA . PHE A 1 100 ? 18.922 -3.080 -4.183 1.00 74.25 100 PHE A CA 1
ATOM 749 C C . PHE A 1 100 ? 17.977 -1.981 -4.718 1.00 74.25 100 PHE A C 1
ATOM 751 O O . PHE A 1 100 ? 16.779 -2.020 -4.457 1.00 74.25 100 PHE A O 1
ATOM 758 N N . THR A 1 101 ? 18.487 -1.002 -5.475 1.00 84.38 101 THR A N 1
ATOM 759 C CA . THR A 1 101 ? 17.724 0.129 -6.021 1.00 84.38 101 THR A CA 1
ATOM 760 C C . THR A 1 101 ? 17.915 0.268 -7.530 1.00 84.38 101 THR A C 1
ATOM 762 O O . THR A 1 101 ? 19.013 0.080 -8.052 1.00 84.38 101 THR A O 1
ATOM 765 N N . ASN A 1 102 ? 16.839 0.666 -8.214 1.00 86.75 102 ASN A N 1
ATOM 766 C CA . ASN A 1 102 ? 16.791 0.917 -9.662 1.00 86.75 102 ASN A CA 1
ATOM 767 C C . ASN A 1 102 ? 16.824 2.402 -10.014 1.00 86.75 102 ASN A C 1
ATOM 769 O O . ASN A 1 102 ? 16.537 2.787 -11.151 1.00 86.75 102 ASN A O 1
ATOM 773 N N . VAL A 1 103 ? 17.116 3.235 -9.020 1.00 91.25 103 VAL A N 1
ATOM 774 C CA . VAL A 1 103 ? 17.096 4.686 -9.130 1.00 91.25 103 VAL A CA 1
ATOM 775 C C . VAL A 1 103 ? 18.233 5.301 -8.327 1.00 91.25 103 VAL A C 1
ATOM 777 O O . VAL A 1 103 ? 18.641 4.761 -7.293 1.00 91.25 103 VAL A O 1
ATOM 780 N N . LYS A 1 104 ? 18.717 6.456 -8.783 1.00 92.62 104 LYS A N 1
ATOM 781 C CA . LYS A 1 104 ? 19.518 7.372 -7.964 1.00 92.62 104 LYS A CA 1
ATOM 782 C C . LYS A 1 104 ? 18.617 8.480 -7.451 1.00 92.62 104 LYS A C 1
ATOM 784 O O . LYS A 1 104 ? 17.758 8.962 -8.187 1.00 92.62 104 LYS A O 1
ATOM 789 N N . LYS A 1 105 ? 18.840 8.879 -6.203 1.00 94.19 105 LYS A N 1
ATOM 790 C CA . LYS A 1 105 ? 18.125 9.974 -5.555 1.00 94.19 105 LYS A CA 1
ATOM 791 C C . LYS A 1 105 ? 19.102 11.057 -5.119 1.00 94.19 105 LYS A C 1
ATOM 793 O O . LYS A 1 105 ? 20.255 10.746 -4.817 1.00 94.19 105 LYS A O 1
ATOM 798 N N . ASP A 1 106 ? 18.657 12.307 -5.120 1.00 94.12 106 ASP A N 1
ATOM 799 C CA . ASP A 1 106 ? 19.406 13.411 -4.516 1.00 94.12 106 ASP A CA 1
ATOM 800 C C . ASP A 1 106 ? 19.185 13.488 -2.991 1.00 94.12 106 ASP A C 1
ATOM 802 O O . ASP A 1 106 ? 18.543 12.625 -2.389 1.00 94.12 106 ASP A O 1
ATOM 806 N N . SER A 1 107 ? 19.725 14.525 -2.343 1.00 94.19 107 SER A N 1
ATOM 807 C CA . SER A 1 107 ? 19.598 14.723 -0.892 1.00 94.19 107 SER A CA 1
ATOM 808 C C . SER A 1 107 ? 18.183 15.068 -0.421 1.00 94.19 107 SER A C 1
ATOM 810 O O . SER A 1 107 ? 17.926 15.025 0.778 1.00 94.19 107 SER A O 1
ATOM 812 N N . THR A 1 108 ? 17.283 15.442 -1.331 1.00 91.38 108 THR A N 1
ATOM 813 C CA . THR A 1 108 ? 15.864 15.691 -1.036 1.00 91.38 108 THR A CA 1
ATOM 814 C C . THR A 1 108 ? 15.016 14.428 -1.179 1.00 91.38 108 THR A C 1
ATOM 816 O O . THR A 1 108 ? 13.876 14.406 -0.728 1.00 91.38 108 THR A O 1
ATOM 819 N N . GLY A 1 109 ? 15.584 13.360 -1.751 1.00 91.06 109 GLY A N 1
ATOM 820 C CA . GLY A 1 109 ? 14.891 12.105 -2.029 1.00 91.06 109 GLY A CA 1
ATOM 821 C C . GLY A 1 109 ? 14.290 12.030 -3.434 1.00 91.06 109 GLY A C 1
ATOM 822 O O . GLY A 1 109 ? 13.784 10.970 -3.800 1.00 91.06 109 GLY A O 1
ATOM 823 N N . ALA A 1 110 ? 14.396 13.092 -4.237 1.00 94.00 110 ALA A N 1
ATOM 824 C CA . ALA A 1 110 ? 13.906 13.101 -5.608 1.00 94.00 110 ALA A CA 1
ATOM 825 C C . ALA A 1 110 ? 14.744 12.173 -6.493 1.00 94.00 110 ALA A C 1
ATOM 827 O O . ALA A 1 110 ? 15.977 12.149 -6.406 1.00 94.00 110 ALA A O 1
ATOM 828 N N . ILE A 1 111 ? 14.083 11.409 -7.363 1.00 95.19 111 ILE A N 1
ATOM 829 C CA . ILE A 1 111 ? 14.756 10.512 -8.300 1.00 95.19 111 ILE A CA 1
ATOM 830 C C . ILE A 1 111 ? 15.384 11.356 -9.408 1.00 95.19 111 ILE A C 1
ATOM 832 O O . ILE A 1 111 ? 14.700 12.090 -10.118 1.00 95.19 111 ILE A O 1
ATOM 836 N N . THR A 1 112 ? 16.698 11.225 -9.576 1.00 95.38 112 THR A N 1
ATOM 837 C CA . THR A 1 112 ? 17.484 11.954 -10.584 1.00 95.38 112 THR A CA 1
ATOM 838 C C . THR A 1 112 ? 17.814 11.095 -11.799 1.00 95.38 112 THR A C 1
ATOM 840 O O . THR A 1 112 ? 18.002 11.614 -12.897 1.00 95.38 112 THR A O 1
ATOM 843 N N . GLU A 1 113 ? 17.841 9.772 -11.633 1.00 93.62 113 GLU A N 1
ATOM 844 C CA . GLU A 1 113 ? 18.164 8.817 -12.693 1.00 93.62 113 GLU A CA 1
ATOM 845 C C . GLU A 1 113 ? 17.427 7.493 -12.464 1.00 93.62 113 GLU A C 1
ATOM 847 O O . GLU A 1 113 ? 17.403 6.984 -11.342 1.00 93.62 113 GLU A O 1
ATOM 852 N N . ILE A 1 114 ? 16.880 6.906 -13.534 1.00 92.44 114 ILE A N 1
ATOM 853 C CA . ILE A 1 114 ? 16.408 5.515 -13.556 1.00 92.44 114 ILE A CA 1
ATOM 854 C C . ILE A 1 114 ? 17.561 4.661 -14.088 1.00 92.44 114 ILE A C 1
ATOM 856 O O . ILE A 1 114 ? 17.898 4.739 -15.267 1.00 92.44 114 ILE A O 1
ATOM 860 N N . THR A 1 115 ? 18.179 3.858 -13.223 1.00 89.69 115 THR A N 1
ATOM 861 C CA . THR A 1 115 ? 19.367 3.061 -13.574 1.00 89.69 115 THR A CA 1
ATOM 862 C C . THR A 1 115 ? 19.010 1.770 -14.307 1.00 89.69 115 THR A C 1
ATOM 864 O O . THR A 1 115 ? 19.839 1.219 -15.034 1.00 89.69 115 THR A O 1
ATOM 867 N N . SER A 1 116 ? 17.778 1.276 -14.140 1.00 88.12 116 SER A N 1
ATOM 868 C CA . SER A 1 116 ? 17.298 0.092 -14.853 1.00 88.12 116 SER A CA 1
ATOM 869 C C . SER A 1 116 ? 17.190 0.357 -16.354 1.00 88.12 116 SER A C 1
ATOM 871 O O . SER A 1 116 ? 16.500 1.279 -16.791 1.00 88.12 116 SER A O 1
ATOM 873 N N . LYS A 1 117 ? 17.805 -0.511 -17.164 1.00 84.69 117 LYS A N 1
ATOM 874 C CA . LYS A 1 117 ? 17.763 -0.417 -18.635 1.00 84.69 117 LYS A CA 1
ATOM 875 C C . LYS A 1 117 ? 16.455 -0.968 -19.226 1.00 84.69 117 LYS A C 1
ATOM 877 O O . LYS A 1 117 ? 16.262 -0.920 -20.437 1.00 84.69 117 LYS A O 1
ATOM 882 N N . VAL A 1 118 ? 15.560 -1.505 -18.391 1.00 86.44 118 VAL A N 1
ATOM 883 C CA . VAL A 1 118 ? 14.349 -2.213 -18.835 1.00 86.44 118 VAL A CA 1
ATOM 884 C C . VAL A 1 118 ? 13.110 -1.320 -18.852 1.00 86.44 118 VAL A C 1
ATOM 886 O O . VAL A 1 118 ? 12.306 -1.449 -19.774 1.00 86.44 118 VAL A O 1
ATOM 889 N N . CYS A 1 119 ? 12.954 -0.381 -17.913 1.00 88.12 119 CYS A N 1
ATOM 890 C CA . CYS A 1 119 ? 11.724 0.413 -17.780 1.00 88.12 119 CYS A CA 1
ATOM 891 C C . CYS A 1 119 ? 11.317 1.100 -19.095 1.00 88.12 119 CYS A C 1
ATOM 893 O O . CYS A 1 119 ? 10.187 0.945 -19.558 1.00 88.12 119 CYS A O 1
ATOM 895 N N . ALA A 1 120 ? 12.266 1.782 -19.744 1.00 87.44 120 ALA A N 1
ATOM 896 C CA . ALA A 1 120 ? 12.035 2.530 -20.980 1.00 87.44 120 ALA A CA 1
ATOM 897 C C . ALA A 1 120 ? 11.700 1.651 -22.202 1.00 87.44 120 ALA A C 1
ATOM 899 O O . ALA A 1 120 ? 11.252 2.177 -23.214 1.00 87.44 120 ALA A O 1
ATOM 900 N N . SER A 1 121 ? 11.885 0.326 -22.128 1.00 85.00 121 SER A N 1
ATOM 901 C CA . SER A 1 121 ? 11.507 -0.584 -23.222 1.00 85.00 121 SER A CA 1
ATOM 902 C C . SER A 1 121 ? 9.993 -0.811 -23.322 1.00 85.00 121 SER A C 1
ATOM 904 O O . SER A 1 121 ? 9.488 -1.069 -24.411 1.00 85.00 121 SER A O 1
ATOM 906 N N . CYS A 1 122 ? 9.267 -0.660 -22.208 1.00 85.50 122 CYS A N 1
ATOM 907 C CA . CYS A 1 122 ? 7.809 -0.816 -22.143 1.00 85.50 122 CYS A CA 1
ATOM 908 C C . CYS A 1 122 ? 7.094 0.508 -21.858 1.00 85.50 122 CYS A C 1
ATOM 910 O O . CYS A 1 122 ? 6.038 0.789 -22.424 1.00 85.50 122 CYS A O 1
ATOM 912 N N . HIS A 1 123 ? 7.667 1.334 -20.983 1.00 90.12 123 HIS A N 1
ATOM 913 C CA . HIS A 1 123 ? 7.102 2.612 -20.573 1.00 90.12 123 HIS A CA 1
ATOM 914 C C . HIS A 1 123 ? 7.529 3.711 -21.545 1.00 90.12 123 HIS A C 1
ATOM 916 O O . HIS A 1 123 ? 8.489 4.438 -21.294 1.00 90.12 123 HIS A O 1
ATOM 922 N N . THR A 1 124 ? 6.817 3.809 -22.671 1.00 89.62 124 THR A N 1
ATOM 923 C CA . THR A 1 124 ? 7.053 4.783 -23.751 1.00 89.62 124 THR A CA 1
ATOM 924 C C . THR A 1 124 ? 5.789 5.594 -24.069 1.00 89.62 124 THR A C 1
ATOM 926 O O . THR A 1 124 ? 4.700 5.308 -23.564 1.00 89.62 124 THR A O 1
ATOM 929 N N . GLY A 1 125 ? 5.924 6.640 -24.895 1.00 89.75 125 GLY A N 1
ATOM 930 C CA . GLY A 1 125 ? 4.800 7.477 -25.328 1.00 89.75 125 GLY A CA 1
ATOM 931 C C . GLY A 1 125 ? 4.061 8.118 -24.150 1.00 89.75 125 GLY A C 1
ATOM 932 O O . GLY A 1 125 ? 4.677 8.698 -23.258 1.00 89.75 125 GLY A O 1
ATOM 933 N N . THR A 1 126 ? 2.735 7.983 -24.113 1.00 88.00 126 THR A N 1
ATOM 934 C CA . THR A 1 126 ? 1.896 8.506 -23.018 1.00 88.00 126 THR A CA 1
ATOM 935 C C . THR A 1 126 ? 2.247 7.892 -21.658 1.00 88.00 126 THR A C 1
ATOM 937 O O . THR A 1 126 ? 2.106 8.551 -20.629 1.00 88.00 126 THR A O 1
ATOM 940 N N . TYR A 1 127 ? 2.783 6.668 -21.647 1.00 86.62 127 TYR A N 1
ATOM 941 C CA . TYR A 1 127 ? 3.220 5.959 -20.442 1.00 86.62 127 TYR A CA 1
ATOM 942 C C . TYR A 1 127 ? 4.727 6.075 -20.203 1.00 86.62 127 TYR A C 1
ATOM 944 O O . TYR A 1 127 ? 5.272 5.294 -19.426 1.00 86.62 127 TYR A O 1
ATOM 952 N N . ALA A 1 128 ? 5.405 7.020 -20.872 1.00 90.56 128 ALA A N 1
ATOM 953 C CA . ALA A 1 128 ? 6.832 7.248 -20.697 1.00 90.56 128 ALA A CA 1
ATOM 954 C C . ALA A 1 128 ? 7.168 7.491 -19.227 1.00 90.56 128 ALA A C 1
ATOM 956 O O . ALA A 1 128 ? 6.587 8.391 -18.609 1.00 90.56 128 ALA A O 1
ATOM 957 N N . LEU A 1 129 ? 8.114 6.707 -18.708 1.00 89.44 129 LEU A N 1
ATOM 958 C CA . LEU A 1 129 ? 8.605 6.819 -17.343 1.00 89.44 129 LEU A CA 1
ATOM 959 C C . LEU A 1 129 ? 9.922 7.592 -17.336 1.00 89.44 129 LEU A C 1
ATOM 961 O O . LEU A 1 129 ? 10.895 7.189 -17.970 1.00 89.44 129 LEU A O 1
ATOM 965 N N . ILE A 1 130 ? 9.933 8.706 -16.615 1.00 92.75 130 ILE A N 1
ATOM 966 C CA . ILE A 1 130 ? 11.097 9.575 -16.424 1.00 92.75 130 ILE A CA 1
ATOM 967 C C . ILE A 1 130 ? 11.293 9.815 -14.920 1.00 92.75 130 ILE A C 1
ATOM 969 O O . ILE A 1 130 ? 10.338 9.611 -14.165 1.00 92.75 130 ILE A O 1
ATOM 973 N N . PRO A 1 131 ? 12.485 10.250 -14.471 1.00 94.88 131 PRO A N 1
ATOM 974 C CA . PRO A 1 131 ? 12.787 10.428 -13.049 1.00 94.88 131 PRO A CA 1
ATOM 975 C C . PRO A 1 131 ? 11.742 11.246 -12.272 1.00 94.88 131 PRO A C 1
ATOM 977 O O . PRO A 1 131 ? 11.308 10.826 -11.201 1.00 94.88 131 PRO A O 1
ATOM 980 N N . THR A 1 132 ? 11.253 12.351 -12.845 1.00 95.06 132 THR A N 1
ATOM 981 C CA . THR A 1 132 ? 10.238 13.204 -12.202 1.00 95.06 132 THR A CA 1
ATOM 982 C C . THR A 1 132 ? 8.909 1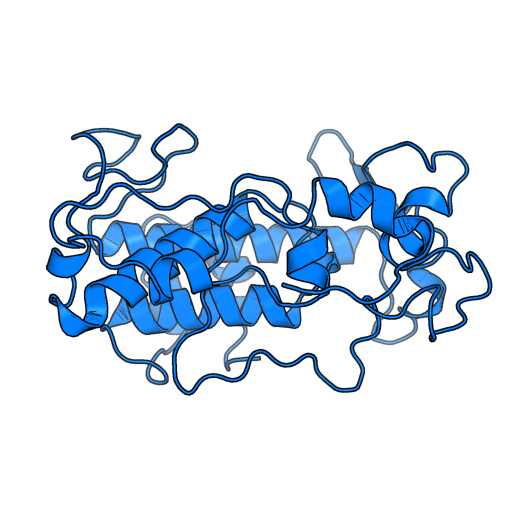2.480 -12.010 1.00 95.06 132 THR A C 1
ATOM 984 O O . THR A 1 132 ? 8.415 12.422 -10.895 1.00 95.06 132 THR A O 1
ATOM 987 N N . LYS A 1 133 ? 8.383 11.819 -13.048 1.00 93.19 133 LYS A N 1
ATOM 988 C CA . LYS A 1 133 ? 7.143 11.029 -12.947 1.00 93.19 133 LYS A CA 1
ATOM 989 C C . LYS A 1 133 ? 7.245 9.882 -11.945 1.00 93.19 133 LYS A C 1
ATOM 991 O O . LYS A 1 133 ? 6.269 9.545 -11.289 1.00 93.19 133 LYS A O 1
ATOM 996 N N . LEU A 1 134 ? 8.410 9.240 -11.858 1.00 94.38 134 LEU A N 1
ATOM 997 C CA . LEU A 1 134 ? 8.615 8.163 -10.891 1.00 94.38 134 LEU A CA 1
ATOM 998 C C . LEU A 1 134 ? 8.687 8.707 -9.457 1.00 94.38 134 LEU A C 1
ATOM 1000 O O . LEU A 1 134 ? 8.204 8.045 -8.546 1.00 94.38 134 LEU A O 1
ATOM 1004 N N . THR A 1 135 ? 9.245 9.909 -9.280 1.00 95.88 135 THR A N 1
ATOM 1005 C CA . THR A 1 135 ? 9.224 10.633 -7.997 1.00 95.88 135 THR A CA 1
ATOM 1006 C C . THR A 1 135 ? 7.792 10.984 -7.606 1.00 95.88 135 THR A C 1
ATOM 1008 O O . THR A 1 135 ? 7.383 10.681 -6.494 1.00 95.88 135 THR A O 1
ATOM 1011 N N . GLU A 1 136 ? 7.006 11.533 -8.537 1.00 95.19 136 GLU A N 1
ATOM 1012 C CA . GLU A 1 136 ? 5.589 11.852 -8.319 1.00 95.19 136 GLU A CA 1
ATOM 1013 C C . GLU A 1 136 ? 4.803 10.607 -7.875 1.00 95.19 136 GLU A C 1
ATOM 1015 O O . GLU A 1 136 ? 4.125 10.635 -6.855 1.00 95.19 136 GLU A O 1
ATOM 1020 N N . GLU A 1 137 ? 4.954 9.477 -8.577 1.00 95.25 137 GLU A N 1
ATOM 1021 C CA . GLU A 1 137 ? 4.283 8.217 -8.219 1.00 95.25 137 GLU A CA 1
ATOM 1022 C C . GLU A 1 137 ? 4.703 7.676 -6.841 1.00 95.25 137 GLU A C 1
ATOM 1024 O O . GLU A 1 137 ? 3.884 7.087 -6.131 1.00 95.25 137 GLU A O 1
ATOM 1029 N N . GLU A 1 138 ? 5.964 7.869 -6.449 1.00 96.50 138 GLU A N 1
ATOM 1030 C CA . GLU A 1 138 ? 6.450 7.515 -5.117 1.00 96.50 138 GLU A CA 1
ATOM 1031 C C . GLU A 1 138 ? 5.827 8.399 -4.031 1.00 96.50 138 GLU A C 1
ATOM 1033 O O . GLU A 1 138 ? 5.316 7.884 -3.036 1.00 96.50 138 GLU A O 1
ATOM 1038 N N . GLU A 1 139 ? 5.844 9.718 -4.212 1.00 97.06 139 GLU A N 1
ATOM 1039 C CA . GLU A 1 139 ? 5.297 10.688 -3.258 1.00 97.06 139 GLU A CA 1
ATOM 1040 C C . GLU A 1 139 ? 3.780 10.531 -3.086 1.00 97.06 139 GLU A C 1
ATOM 1042 O O . GLU A 1 139 ? 3.263 10.559 -1.960 1.00 97.06 139 GLU A O 1
ATOM 1047 N N . ASP A 1 140 ? 3.076 10.291 -4.190 1.00 97.94 140 ASP A N 1
ATOM 1048 C CA . ASP A 1 140 ? 1.649 9.992 -4.241 1.00 97.94 140 ASP A CA 1
ATOM 1049 C C . ASP A 1 140 ? 1.325 8.700 -3.474 1.00 97.94 140 ASP A C 1
ATOM 1051 O O . ASP A 1 140 ? 0.427 8.679 -2.624 1.00 97.94 140 ASP A O 1
ATOM 1055 N N . TYR A 1 141 ? 2.101 7.635 -3.693 1.00 98.38 141 TYR A N 1
ATOM 1056 C CA . TYR A 1 141 ? 1.969 6.371 -2.962 1.00 98.38 141 TYR A CA 1
ATOM 1057 C C . TYR A 1 141 ? 2.197 6.538 -1.456 1.00 98.38 141 TYR A C 1
ATOM 1059 O O . TYR A 1 141 ? 1.385 6.075 -0.648 1.00 98.38 141 TYR A O 1
ATOM 1067 N N . GLN A 1 142 ? 3.263 7.239 -1.062 1.00 98.19 142 GLN A N 1
ATOM 1068 C CA . GLN A 1 142 ? 3.557 7.505 0.348 1.00 98.19 142 GLN A CA 1
ATOM 1069 C C . GLN A 1 142 ? 2.454 8.347 1.001 1.00 98.19 142 GLN A C 1
ATOM 1071 O O . GLN A 1 142 ? 2.050 8.086 2.136 1.00 98.19 142 GLN A O 1
ATOM 1076 N N . SER A 1 143 ? 1.904 9.321 0.276 1.00 98.62 143 SER A N 1
ATOM 1077 C CA . SER A 1 143 ? 0.784 10.133 0.755 1.00 98.62 143 SER A CA 1
ATOM 1078 C C . SER A 1 143 ? -0.498 9.313 0.916 1.00 98.62 143 SER A C 1
ATOM 1080 O O . SER A 1 143 ? -1.217 9.487 1.902 1.00 98.62 143 SER A O 1
ATOM 1082 N N . ALA A 1 144 ? -0.768 8.361 0.020 1.00 98.69 144 ALA A N 1
ATOM 1083 C CA . ALA A 1 144 ? -1.893 7.436 0.159 1.00 98.69 144 ALA A CA 1
ATOM 1084 C C . ALA A 1 144 ? -1.748 6.503 1.374 1.00 98.69 144 ALA A C 1
ATOM 1086 O O . ALA A 1 144 ? -2.726 6.270 2.087 1.00 98.69 144 ALA A O 1
ATOM 1087 N N . ILE A 1 145 ? -0.535 6.022 1.668 1.00 98.81 145 ILE A N 1
ATOM 1088 C CA . ILE A 1 145 ? -0.252 5.255 2.893 1.00 98.81 145 ILE A CA 1
ATOM 1089 C C . ILE A 1 145 ? -0.516 6.111 4.138 1.00 98.81 145 ILE A C 1
ATOM 1091 O O . ILE A 1 145 ? -1.208 5.664 5.054 1.00 98.81 145 ILE A O 1
ATOM 1095 N N . LYS A 1 146 ? -0.030 7.360 4.164 1.00 98.62 146 LYS A N 1
ATOM 1096 C CA . LYS A 1 146 ? -0.300 8.302 5.264 1.00 98.62 146 LYS A CA 1
ATOM 1097 C C . LYS A 1 146 ? -1.795 8.563 5.446 1.00 98.62 146 LYS A C 1
ATOM 1099 O O . LYS A 1 146 ? -2.267 8.617 6.580 1.00 98.62 146 LYS A O 1
ATOM 1104 N N . ALA A 1 147 ? -2.550 8.688 4.355 1.00 98.75 147 ALA A N 1
ATOM 1105 C CA . ALA A 1 147 ? -4.001 8.825 4.415 1.00 98.75 147 ALA A CA 1
ATOM 1106 C C . ALA A 1 147 ? -4.667 7.593 5.033 1.00 98.75 147 ALA A C 1
ATOM 1108 O O . ALA A 1 147 ? -5.498 7.739 5.927 1.00 98.75 147 ALA A O 1
ATOM 1109 N N . ALA A 1 148 ? -4.244 6.388 4.651 1.00 98.81 148 ALA A N 1
ATOM 1110 C CA . ALA A 1 148 ? -4.738 5.161 5.264 1.00 98.81 148 ALA A CA 1
ATOM 1111 C C . ALA A 1 148 ? -4.408 5.089 6.769 1.00 98.81 148 ALA A C 1
ATOM 1113 O O . ALA A 1 148 ? -5.280 4.769 7.576 1.00 98.81 148 ALA A O 1
ATOM 1114 N N . MET A 1 149 ? -3.193 5.471 7.179 1.00 98.75 149 MET A N 1
ATOM 1115 C CA . MET A 1 149 ? -2.822 5.581 8.600 1.00 98.75 149 MET A CA 1
ATOM 1116 C C . MET A 1 149 ? -3.685 6.606 9.349 1.00 98.75 149 MET A C 1
ATOM 1118 O O . MET A 1 149 ? -4.098 6.358 10.481 1.00 98.75 149 MET A O 1
ATOM 1122 N N . ALA A 1 150 ? -3.993 7.747 8.729 1.00 98.69 150 ALA A N 1
ATOM 1123 C CA . ALA A 1 150 ? -4.850 8.771 9.319 1.00 98.69 150 ALA A CA 1
ATOM 1124 C C . ALA A 1 150 ? -6.304 8.291 9.482 1.00 98.69 150 ALA A C 1
ATOM 1126 O O . ALA A 1 150 ? -6.920 8.561 10.513 1.00 98.69 150 ALA A O 1
ATOM 1127 N N . VAL A 1 151 ? -6.834 7.519 8.528 1.00 98.69 151 VAL A N 1
ATOM 1128 C CA . VAL A 1 151 ? -8.153 6.870 8.646 1.00 98.69 151 VAL A CA 1
ATOM 1129 C C . VAL A 1 151 ? -8.181 5.897 9.831 1.00 98.69 151 VAL A C 1
ATOM 1131 O O . VAL A 1 151 ? -9.122 5.924 10.626 1.00 98.69 151 VAL A O 1
ATOM 1134 N N . MET A 1 152 ? -7.122 5.102 10.024 1.00 98.75 152 MET A N 1
ATOM 1135 C CA . MET A 1 152 ? -6.979 4.242 11.210 1.00 98.75 152 MET A CA 1
ATOM 1136 C C . MET A 1 152 ? -6.951 5.066 12.509 1.00 98.75 152 MET A C 1
ATOM 1138 O O . MET A 1 152 ? -7.623 4.720 13.485 1.00 98.75 152 MET A O 1
ATOM 1142 N N . ALA A 1 153 ? -6.233 6.193 12.514 1.00 98.56 153 ALA A N 1
ATOM 1143 C CA . ALA A 1 153 ? -6.099 7.061 13.683 1.00 98.56 153 ALA A CA 1
ATOM 1144 C C . ALA A 1 153 ? -7.434 7.698 14.108 1.00 98.56 153 ALA A C 1
ATOM 1146 O O . ALA A 1 153 ? -7.689 7.827 15.306 1.00 98.56 153 ALA A O 1
ATOM 1147 N N . VAL A 1 154 ? -8.326 8.021 13.161 1.00 98.12 154 VAL A N 1
ATOM 1148 C CA . VAL A 1 154 ? -9.705 8.473 13.452 1.00 98.12 154 VAL A CA 1
ATOM 1149 C C . VAL A 1 154 ? -10.497 7.412 14.231 1.00 98.12 154 VAL A C 1
ATOM 1151 O O . VAL A 1 154 ? -11.379 7.749 15.018 1.00 98.12 154 VAL A O 1
ATOM 1154 N N . LYS A 1 155 ? -10.154 6.129 14.071 1.00 98.06 155 LYS A N 1
ATOM 1155 C CA . LYS A 1 155 ? -10.757 4.995 14.792 1.00 98.06 155 LYS A CA 1
ATOM 1156 C C . LYS A 1 155 ? -9.994 4.625 16.072 1.00 98.06 155 LYS A C 1
ATOM 1158 O O . LYS A 1 155 ? -10.302 3.613 16.696 1.00 98.06 155 LYS A O 1
ATOM 1163 N N . GLY A 1 156 ? -9.013 5.434 16.479 1.00 98.12 156 GLY A N 1
ATOM 1164 C CA . GLY A 1 156 ? -8.203 5.205 17.678 1.00 98.12 156 GLY A CA 1
ATOM 1165 C C . GLY A 1 156 ? -7.113 4.141 17.510 1.00 98.12 156 GLY A C 1
ATOM 1166 O O . GLY A 1 156 ? -6.621 3.616 18.510 1.00 98.12 156 GLY A O 1
ATOM 1167 N N . ILE A 1 157 ? -6.745 3.807 16.268 1.00 98.56 157 ILE A N 1
ATOM 1168 C CA . ILE A 1 157 ? -5.661 2.873 15.949 1.00 98.56 157 ILE A CA 1
ATOM 1169 C C . ILE A 1 157 ? -4.503 3.672 15.351 1.00 98.56 157 ILE A C 1
ATOM 1171 O O . ILE A 1 157 ? -4.581 4.149 14.222 1.00 98.56 157 ILE A O 1
ATOM 1175 N N . TYR A 1 158 ? -3.418 3.824 16.101 1.00 98.50 158 TYR A N 1
ATOM 1176 C CA . TYR A 1 158 ? -2.316 4.707 15.724 1.00 98.50 158 TYR A CA 1
ATOM 1177 C C . TYR A 1 158 ? -1.119 3.911 15.222 1.00 98.50 158 TYR A C 1
ATOM 1179 O O . TYR A 1 158 ? -0.629 3.022 15.922 1.00 98.50 158 TYR A O 1
ATOM 1187 N N . PHE A 1 159 ? -0.639 4.258 14.028 1.00 98.19 159 PHE A N 1
ATOM 1188 C CA . PHE A 1 159 ? 0.615 3.735 13.500 1.00 98.19 159 PHE A CA 1
ATOM 1189 C C . PHE A 1 159 ? 1.815 4.425 14.159 1.00 98.19 159 PHE A C 1
ATOM 1191 O O . PHE A 1 159 ? 1.804 5.641 14.372 1.00 98.19 159 PHE A O 1
ATOM 1198 N N . TYR A 1 160 ? 2.865 3.664 14.443 1.00 96.88 160 TYR A N 1
ATOM 1199 C CA . TYR A 1 160 ? 4.174 4.183 14.815 1.00 96.88 160 TYR A CA 1
ATOM 1200 C C . TYR A 1 160 ? 5.258 3.256 14.266 1.00 96.88 160 TYR A C 1
ATOM 1202 O O . TYR A 1 160 ? 5.102 2.040 14.314 1.00 96.88 160 TYR A O 1
ATOM 1210 N N . GLU A 1 161 ? 6.361 3.818 13.771 1.00 94.44 161 GLU A N 1
ATOM 1211 C CA . GLU A 1 161 ? 7.459 3.076 13.130 1.00 94.44 161 GLU A CA 1
ATOM 1212 C C . GLU A 1 161 ? 8.358 2.370 14.166 1.00 94.44 161 GLU A C 1
ATOM 1214 O O . GLU A 1 161 ? 9.568 2.564 14.244 1.00 94.44 161 GLU A O 1
ATOM 1219 N N . ALA A 1 162 ? 7.736 1.589 15.043 1.00 94.12 162 ALA A N 1
ATOM 1220 C CA . ALA A 1 162 ? 8.385 0.727 16.012 1.00 94.12 162 ALA A CA 1
ATOM 1221 C C . ALA A 1 162 ? 7.422 -0.389 16.409 1.00 94.12 162 ALA A C 1
ATOM 1223 O O . ALA A 1 162 ? 6.223 -0.163 16.566 1.00 94.12 162 ALA A O 1
ATOM 1224 N N . HIS A 1 163 ? 7.949 -1.592 16.633 1.00 92.06 163 HIS A N 1
ATOM 1225 C CA . HIS A 1 163 ? 7.153 -2.716 17.123 1.00 92.06 163 HIS A CA 1
ATOM 1226 C C . HIS A 1 163 ? 6.378 -2.339 18.409 1.00 92.06 163 HIS A C 1
ATOM 1228 O O . HIS A 1 163 ? 7.002 -1.858 19.362 1.00 92.06 163 HIS A O 1
ATOM 1234 N N . PRO A 1 164 ? 5.056 -2.617 18.498 1.00 95.62 164 PRO A N 1
ATOM 1235 C CA . PRO A 1 164 ? 4.241 -3.488 17.630 1.00 95.62 164 PRO A CA 1
ATOM 1236 C C . PRO A 1 164 ? 3.510 -2.810 16.457 1.00 95.62 164 PRO A C 1
ATOM 1238 O O . PRO A 1 164 ? 2.559 -3.387 15.931 1.00 95.62 164 PRO A O 1
ATOM 1241 N N . TYR A 1 165 ? 3.947 -1.626 16.035 1.00 97.56 165 TYR A N 1
ATOM 1242 C CA . TYR A 1 165 ? 3.433 -0.811 14.926 1.00 97.56 165 TYR A CA 1
ATOM 1243 C C . TYR A 1 165 ? 2.068 -0.172 15.149 1.00 97.56 165 TYR A C 1
ATOM 1245 O O . TYR A 1 165 ? 1.864 0.974 14.763 1.00 97.56 165 TYR A O 1
ATOM 1253 N N . TRP A 1 166 ? 1.151 -0.868 15.817 1.00 98.50 166 TRP A N 1
ATOM 1254 C CA . TRP A 1 166 ? -0.206 -0.392 16.060 1.00 98.50 166 TRP A CA 1
ATOM 1255 C C . TRP A 1 166 ? -0.467 -0.214 17.550 1.00 98.50 166 TRP A C 1
ATOM 1257 O O . TRP A 1 166 ? -0.336 -1.150 18.345 1.00 98.50 166 TRP A O 1
ATOM 1267 N N . TYR A 1 167 ? -0.854 0.999 17.927 1.00 98.69 167 TYR A N 1
ATOM 1268 C CA . TYR A 1 167 ? -0.995 1.446 19.307 1.00 98.69 167 TYR A CA 1
ATOM 1269 C C . TYR A 1 167 ? -2.381 2.031 19.569 1.00 98.69 167 TYR A C 1
ATOM 1271 O O . TYR A 1 167 ? -3.067 2.492 18.657 1.00 98.69 167 TYR A O 1
ATOM 1279 N N . LYS A 1 168 ? -2.790 2.029 20.842 1.00 98.38 168 LYS A N 1
ATOM 1280 C CA . LYS A 1 168 ? -4.046 2.650 21.302 1.00 98.38 168 LYS A CA 1
ATOM 1281 C C . LYS A 1 168 ? -3.960 4.172 21.429 1.00 98.38 168 LYS A C 1
ATOM 1283 O O . LYS A 1 168 ? -4.988 4.820 21.589 1.00 98.38 168 LYS A O 1
ATOM 1288 N N . GLY A 1 169 ? -2.753 4.733 21.425 1.00 97.50 169 GLY A N 1
ATOM 1289 C CA . GLY A 1 169 ? -2.517 6.167 21.524 1.00 97.50 169 GLY A CA 1
ATOM 1290 C C . GLY A 1 169 ? -1.496 6.656 20.496 1.00 97.50 169 GLY A C 1
ATOM 1291 O O . GLY A 1 169 ? -0.681 5.867 20.009 1.00 97.50 169 GLY A O 1
ATOM 1292 N N . PRO A 1 170 ? -1.516 7.959 20.172 1.00 95.94 170 PRO A N 1
ATOM 1293 C CA . PRO A 1 170 ? -0.595 8.554 19.210 1.00 95.94 170 PRO A CA 1
ATOM 1294 C C . PRO A 1 170 ? 0.861 8.413 19.669 1.00 95.94 170 PRO A C 1
ATOM 1296 O O . PRO A 1 170 ? 1.133 8.291 20.866 1.00 95.94 170 PRO A O 1
ATOM 1299 N N . ASN A 1 171 ? 1.802 8.462 18.721 1.00 93.19 171 ASN A N 1
ATOM 1300 C CA . ASN A 1 171 ? 3.248 8.411 18.980 1.00 93.19 171 ASN A CA 1
ATOM 1301 C C . ASN A 1 171 ? 3.691 7.196 19.821 1.00 93.19 171 ASN A C 1
ATOM 1303 O O . ASN A 1 171 ? 4.557 7.315 20.685 1.00 93.19 171 ASN A O 1
ATOM 1307 N N . GLY A 1 172 ? 3.061 6.035 19.618 1.00 94.56 172 GLY A N 1
ATOM 1308 C CA . GLY A 1 172 ? 3.433 4.804 20.318 1.00 94.56 172 GLY A CA 1
ATOM 1309 C C . GLY A 1 172 ? 2.982 4.731 21.785 1.00 94.56 172 GLY A C 1
ATOM 1310 O O . GLY A 1 172 ? 3.515 3.939 22.564 1.00 94.56 172 GLY A O 1
ATOM 1311 N N . THR A 1 173 ? 2.019 5.557 22.200 1.00 96.31 173 THR A N 1
ATOM 1312 C CA . THR A 1 173 ? 1.551 5.610 23.594 1.00 96.31 173 THR A CA 1
ATOM 1313 C C . THR A 1 173 ? 0.409 4.627 23.876 1.00 96.31 173 THR A C 1
ATOM 1315 O O . THR A 1 173 ? -0.160 4.004 22.981 1.00 96.31 173 THR A O 1
ATOM 1318 N N . LEU A 1 174 ? 0.076 4.454 25.161 1.00 96.62 174 LEU A N 1
ATOM 1319 C CA . LEU A 1 174 ? -1.031 3.618 25.663 1.00 96.62 174 LEU A CA 1
ATOM 1320 C C . LEU A 1 174 ? -0.919 2.108 25.368 1.00 96.62 174 LEU A C 1
ATOM 1322 O O . LEU A 1 174 ? -1.811 1.345 25.748 1.00 96.62 174 LEU A O 1
ATOM 1326 N N . GLY A 1 175 ? 0.192 1.658 24.782 1.00 97.56 175 GLY A N 1
ATOM 1327 C CA . GLY A 1 175 ? 0.488 0.257 24.490 1.00 97.56 175 GLY A CA 1
ATOM 1328 C C . GLY A 1 175 ? -0.170 -0.265 23.211 1.00 97.56 175 GLY A C 1
ATOM 1329 O O . GLY A 1 175 ? -0.931 0.440 22.545 1.00 97.56 175 GLY A O 1
ATOM 1330 N N . ALA A 1 176 ? 0.134 -1.524 22.891 1.00 98.19 176 ALA A N 1
ATOM 1331 C CA . ALA A 1 176 ? -0.302 -2.199 21.672 1.00 98.19 176 ALA A CA 1
ATOM 1332 C C . ALA A 1 176 ? -1.826 -2.166 21.485 1.00 98.19 176 ALA A C 1
ATOM 1334 O O . ALA A 1 176 ? -2.589 -2.373 22.438 1.00 98.19 176 ALA A O 1
ATOM 1335 N N . PHE A 1 177 ? -2.267 -1.972 20.246 1.00 98.62 177 PHE A N 1
ATOM 1336 C CA . PHE A 1 177 ? -3.649 -2.197 19.853 1.00 98.62 177 PHE A CA 1
ATOM 1337 C C . PHE A 1 177 ? -3.859 -3.688 19.558 1.00 98.62 177 PHE A C 1
ATOM 1339 O O . PHE A 1 177 ? -3.237 -4.245 18.657 1.00 98.62 177 PHE A O 1
ATOM 1346 N N . THR A 1 178 ? -4.709 -4.351 20.345 1.00 98.50 178 THR A N 1
ATOM 1347 C CA . THR A 1 178 ? -4.954 -5.805 20.232 1.00 98.50 178 THR A CA 1
ATOM 1348 C C . THR A 1 178 ? -6.433 -6.187 20.174 1.00 98.50 178 THR A C 1
ATOM 1350 O O . THR A 1 178 ? -6.768 -7.331 19.868 1.00 98.50 178 THR A O 1
ATOM 1353 N N . ASN A 1 179 ? -7.339 -5.246 20.454 1.00 98.56 179 ASN A N 1
ATOM 1354 C CA . ASN A 1 179 ? -8.781 -5.478 20.414 1.00 98.56 179 ASN A CA 1
ATOM 1355 C C . ASN A 1 179 ? -9.369 -5.019 19.076 1.00 98.56 179 ASN A C 1
ATOM 1357 O O . ASN A 1 179 ? -10.085 -4.029 19.008 1.00 98.56 179 ASN A O 1
ATOM 1361 N N . TRP A 1 180 ? -9.074 -5.751 18.006 1.00 98.69 180 TRP A N 1
ATOM 1362 C CA . TRP A 1 180 ? -9.560 -5.478 16.646 1.00 98.69 180 TRP A CA 1
ATOM 1363 C C . TRP A 1 180 ? -11.083 -5.557 16.531 1.00 98.69 180 TRP A C 1
ATOM 1365 O O . TRP A 1 180 ? -11.696 -4.846 15.738 1.00 98.69 180 TRP A O 1
ATOM 1375 N N . ALA A 1 181 ? -11.713 -6.375 17.375 1.00 98.56 181 ALA A N 1
ATOM 1376 C CA . ALA A 1 181 ? -13.164 -6.494 17.445 1.00 98.56 181 ALA A CA 1
ATOM 1377 C C . ALA A 1 181 ? -13.868 -5.249 18.018 1.00 98.56 181 ALA A C 1
ATOM 1379 O O . ALA A 1 181 ? -15.094 -5.177 17.928 1.00 98.56 181 ALA A O 1
ATOM 1380 N N . SER A 1 182 ? -13.148 -4.288 18.611 1.00 98.44 182 SER A N 1
ATOM 1381 C CA . SER A 1 182 ? -13.765 -3.093 19.205 1.00 98.44 182 SER A CA 1
ATOM 1382 C C . SER A 1 182 ? -14.299 -2.097 18.177 1.00 98.44 182 SER A C 1
ATOM 1384 O O . SER A 1 182 ? -15.180 -1.317 18.521 1.00 98.44 182 SER A O 1
ATOM 1386 N N . ILE A 1 183 ? -13.792 -2.119 16.939 1.00 98.56 183 ILE A N 1
ATOM 1387 C CA . ILE A 1 183 ? -14.134 -1.109 15.928 1.00 98.56 183 ILE A CA 1
ATOM 1388 C C . ILE A 1 183 ? -15.502 -1.392 15.301 1.00 98.56 183 ILE A C 1
ATOM 1390 O O . ILE A 1 183 ? -16.388 -0.545 15.345 1.00 98.56 183 ILE A O 1
ATOM 1394 N N . TYR A 1 184 ? -15.691 -2.600 14.757 1.00 98.44 184 TYR A N 1
ATOM 1395 C CA . TYR A 1 184 ? -16.919 -2.994 14.046 1.00 98.44 184 TYR A CA 1
ATOM 1396 C C . TYR A 1 184 ? -17.521 -4.322 14.533 1.00 98.44 184 TYR A C 1
ATOM 1398 O O . TYR A 1 184 ? -18.365 -4.921 13.865 1.00 98.44 184 TYR A O 1
ATOM 1406 N N . GLY A 1 185 ? -17.096 -4.804 15.702 1.00 98.31 185 GLY A N 1
ATOM 1407 C CA . GLY A 1 185 ? -17.547 -6.070 16.271 1.00 98.31 185 GLY A CA 1
ATOM 1408 C C . GLY A 1 185 ? -16.757 -7.287 15.781 1.00 98.31 185 GLY A C 1
ATOM 1409 O O . GLY A 1 185 ? -15.926 -7.227 14.875 1.00 98.31 185 GLY A O 1
ATOM 1410 N N . LYS A 1 186 ? -17.034 -8.441 16.400 1.00 97.75 186 LYS A N 1
ATOM 1411 C CA . LYS A 1 186 ? -16.280 -9.690 16.180 1.00 97.75 186 LYS A CA 1
ATOM 1412 C C . LYS A 1 186 ? -16.312 -10.183 14.732 1.00 97.75 186 LYS A C 1
ATOM 1414 O O . LYS A 1 186 ? -15.304 -10.694 14.260 1.00 97.75 186 LYS A O 1
ATOM 1419 N N . ALA A 1 187 ? -17.439 -10.010 14.040 1.00 97.69 187 ALA A N 1
ATOM 1420 C CA . ALA A 1 187 ? -17.616 -10.478 12.663 1.00 97.69 187 ALA A CA 1
ATOM 1421 C C . ALA A 1 187 ? -16.659 -9.799 11.670 1.00 97.69 187 ALA A C 1
ATOM 1423 O O . ALA A 1 187 ? -16.287 -10.407 10.678 1.00 97.69 187 ALA A O 1
ATOM 1424 N N . LYS A 1 188 ? -16.239 -8.566 11.970 1.00 98.50 188 LYS A N 1
ATOM 1425 C CA . LYS A 1 188 ? -15.408 -7.718 11.108 1.00 98.50 188 LYS A CA 1
ATOM 1426 C C . LYS A 1 188 ? -13.988 -7.525 11.651 1.00 98.50 188 LYS A C 1
ATOM 1428 O O . LYS A 1 188 ? -13.203 -6.754 11.116 1.00 98.50 188 LYS A O 1
ATOM 1433 N N . ALA A 1 189 ? -13.635 -8.213 12.736 1.00 98.62 189 ALA A N 1
ATOM 1434 C CA . ALA A 1 189 ? -12.368 -7.992 13.429 1.00 98.62 189 ALA A CA 1
ATOM 1435 C C . ALA A 1 189 ? -11.142 -8.394 12.585 1.00 98.62 189 ALA A C 1
ATOM 1437 O O . ALA A 1 189 ? -10.086 -7.771 12.697 1.00 98.62 189 ALA A O 1
ATOM 1438 N N . LYS A 1 190 ? -11.294 -9.414 11.728 1.00 98.81 190 LYS A N 1
ATOM 1439 C CA . LYS A 1 190 ? -10.264 -9.827 10.764 1.00 98.81 190 LYS A CA 1
ATOM 1440 C C . LYS A 1 190 ? -10.005 -8.741 9.730 1.00 98.81 190 LYS A C 1
ATOM 1442 O O . LYS A 1 190 ? -8.851 -8.410 9.506 1.00 98.81 190 LYS A O 1
ATOM 1447 N N . ASP A 1 191 ? -11.063 -8.135 9.203 1.00 98.81 191 ASP A N 1
ATOM 1448 C CA . ASP A 1 191 ? -10.983 -7.049 8.227 1.00 98.81 191 ASP A CA 1
ATOM 1449 C C . ASP A 1 191 ? -10.312 -5.796 8.813 1.00 98.81 191 ASP A C 1
ATOM 1451 O O . ASP A 1 191 ? -9.465 -5.188 8.166 1.00 98.81 191 ASP A O 1
ATOM 1455 N N . VAL A 1 192 ? -10.583 -5.464 10.083 1.00 98.88 192 VAL A N 1
ATOM 1456 C CA . VAL A 1 192 ? -9.894 -4.355 10.777 1.00 98.88 192 VAL A CA 1
ATOM 1457 C C . VAL A 1 192 ? -8.389 -4.632 10.903 1.00 98.88 192 VAL A C 1
ATOM 1459 O O . VAL A 1 192 ? -7.574 -3.754 10.615 1.00 98.88 192 VAL A O 1
ATOM 1462 N N . MET A 1 193 ? -7.991 -5.849 11.303 1.00 98.88 193 MET A N 1
ATOM 1463 C CA . MET A 1 193 ? -6.569 -6.222 11.296 1.00 98.88 193 MET A CA 1
ATOM 1464 C C . MET A 1 193 ? -6.014 -6.276 9.865 1.00 98.88 193 MET A C 1
ATOM 1466 O O . MET A 1 193 ? -4.858 -5.930 9.653 1.00 98.88 193 MET A O 1
ATOM 1470 N N . GLY A 1 194 ? -6.824 -6.669 8.884 1.00 98.88 194 GLY A N 1
ATOM 1471 C CA . GLY A 1 194 ? -6.484 -6.698 7.465 1.00 98.88 194 GLY A CA 1
ATOM 1472 C C . GLY A 1 194 ? -6.126 -5.321 6.910 1.00 98.88 194 GLY A C 1
ATOM 1473 O O . GLY A 1 194 ? -5.115 -5.186 6.221 1.00 98.88 194 GLY A O 1
ATOM 1474 N N . ALA A 1 195 ? -6.873 -4.277 7.285 1.00 98.88 195 ALA A N 1
ATOM 1475 C CA . ALA A 1 195 ? -6.529 -2.890 6.971 1.00 98.88 195 ALA A CA 1
ATOM 1476 C C . ALA A 1 195 ? -5.157 -2.507 7.546 1.00 98.88 195 ALA A C 1
ATOM 1478 O O . ALA A 1 195 ? -4.275 -2.054 6.815 1.00 98.88 195 ALA A O 1
ATOM 1479 N N . ALA A 1 196 ? -4.945 -2.758 8.843 1.00 98.81 196 ALA A N 1
ATOM 1480 C CA . ALA A 1 196 ? -3.661 -2.529 9.508 1.00 98.81 196 ALA A CA 1
ATOM 1481 C C . ALA A 1 196 ? -2.514 -3.319 8.851 1.00 98.81 196 ALA A C 1
ATOM 1483 O O . ALA A 1 196 ? -1.402 -2.813 8.688 1.00 98.81 196 ALA A O 1
ATOM 1484 N N . PHE A 1 197 ? -2.786 -4.555 8.438 1.00 98.81 197 PHE A N 1
ATOM 1485 C CA . PHE A 1 197 ? -1.833 -5.423 7.763 1.00 98.81 197 PHE A CA 1
ATOM 1486 C C . PHE A 1 197 ? -1.407 -4.846 6.421 1.00 98.81 197 PHE A C 1
ATOM 1488 O O . PHE A 1 197 ? -0.211 -4.684 6.191 1.00 98.81 197 PHE A O 1
ATOM 1495 N N . ASN A 1 198 ? -2.367 -4.473 5.574 1.00 98.81 198 ASN A N 1
ATOM 1496 C CA . ASN A 1 198 ? -2.099 -3.869 4.273 1.00 98.81 198 ASN A CA 1
ATOM 1497 C C . ASN A 1 198 ? -1.292 -2.578 4.409 1.00 98.81 198 ASN A C 1
ATOM 1499 O O . ASN A 1 198 ? -0.291 -2.411 3.722 1.00 98.81 198 ASN A O 1
ATOM 1503 N N . ILE A 1 199 ? -1.674 -1.687 5.325 1.00 98.56 199 ILE A N 1
ATOM 1504 C CA . ILE A 1 199 ? -0.970 -0.414 5.521 1.00 98.56 199 ILE A CA 1
ATOM 1505 C C . ILE A 1 199 ? 0.475 -0.655 5.968 1.00 98.56 199 ILE A C 1
ATOM 1507 O O . ILE A 1 199 ? 1.397 -0.090 5.385 1.00 98.56 199 ILE A O 1
ATOM 1511 N N . ASN A 1 200 ? 0.688 -1.526 6.958 1.00 98.44 200 ASN A N 1
ATOM 1512 C CA . ASN A 1 200 ? 2.029 -1.841 7.449 1.00 98.44 200 ASN A CA 1
ATOM 1513 C C . ASN A 1 200 ? 2.889 -2.521 6.373 1.00 98.44 200 ASN A C 1
ATOM 1515 O O . ASN A 1 200 ? 4.048 -2.164 6.193 1.00 98.44 200 ASN A O 1
ATOM 1519 N N . LEU A 1 201 ? 2.319 -3.478 5.643 1.00 98.00 201 LEU A N 1
ATOM 1520 C CA . LEU A 1 201 ? 2.970 -4.181 4.539 1.00 98.00 201 LEU A CA 1
ATOM 1521 C C . LEU A 1 201 ? 3.468 -3.209 3.462 1.00 98.00 201 LEU A C 1
ATOM 1523 O O . LEU A 1 201 ? 4.597 -3.334 2.995 1.00 98.00 201 LEU A O 1
ATOM 1527 N N . LEU A 1 202 ? 2.632 -2.239 3.090 1.00 97.94 202 LEU A N 1
ATOM 1528 C CA . LEU A 1 202 ? 2.922 -1.266 2.038 1.00 97.94 202 LEU A CA 1
ATOM 1529 C C . LEU A 1 202 ? 3.872 -0.155 2.502 1.00 97.94 202 LEU A C 1
ATOM 1531 O O . LEU A 1 202 ? 4.752 0.243 1.741 1.00 97.94 202 LEU A O 1
ATOM 1535 N N . ALA A 1 203 ? 3.780 0.272 3.765 1.00 97.19 203 ALA A N 1
ATOM 1536 C CA . ALA A 1 203 ? 4.752 1.181 4.380 1.00 97.19 203 ALA A CA 1
ATOM 1537 C C . ALA A 1 203 ? 6.183 0.608 4.376 1.00 97.19 203 ALA A C 1
ATOM 1539 O O . ALA A 1 203 ? 7.151 1.359 4.301 1.00 97.19 203 ALA A O 1
ATOM 1540 N N . HIS A 1 204 ? 6.314 -0.723 4.390 1.00 96.38 204 HIS A N 1
ATOM 1541 C CA . HIS A 1 204 ? 7.594 -1.433 4.353 1.00 96.38 204 HIS A CA 1
ATOM 1542 C C . HIS A 1 204 ? 7.939 -2.026 2.973 1.00 96.38 204 HIS A C 1
ATOM 1544 O O . HIS A 1 204 ? 8.859 -2.847 2.874 1.00 96.38 204 HIS A O 1
ATOM 1550 N N . ASP A 1 205 ? 7.236 -1.623 1.908 1.00 95.38 205 ASP A N 1
ATOM 1551 C CA . ASP A 1 205 ? 7.649 -1.841 0.518 1.00 95.38 205 ASP A CA 1
ATOM 1552 C C . ASP A 1 205 ? 7.857 -0.487 -0.183 1.00 95.38 205 ASP A C 1
ATOM 1554 O O . ASP A 1 205 ? 6.927 0.045 -0.802 1.00 95.38 205 ASP A O 1
ATOM 1558 N N . PRO A 1 206 ? 9.077 0.082 -0.124 1.00 92.38 206 PRO A N 1
ATOM 1559 C CA . PRO A 1 206 ? 9.358 1.377 -0.730 1.00 92.38 206 PRO A CA 1
ATOM 1560 C C . PRO A 1 206 ? 9.208 1.364 -2.255 1.00 92.38 206 PRO A C 1
ATOM 1562 O O . PRO A 1 206 ? 9.109 2.430 -2.839 1.00 92.38 206 PRO A O 1
ATOM 1565 N N . GLY A 1 207 ? 9.182 0.196 -2.910 1.00 94.00 207 GLY A N 1
ATOM 1566 C CA . GLY A 1 207 ? 9.005 0.066 -4.358 1.00 94.00 207 GLY A CA 1
ATOM 1567 C C . GLY A 1 207 ? 7.599 -0.362 -4.785 1.00 94.00 207 GLY A C 1
ATOM 1568 O O . GLY A 1 207 ? 7.395 -0.634 -5.969 1.00 94.00 207 GLY A O 1
ATOM 1569 N N . GLY A 1 208 ? 6.624 -0.433 -3.870 1.00 95.69 208 GLY A N 1
ATOM 1570 C CA . GLY A 1 208 ? 5.294 -0.999 -4.143 1.00 95.69 208 GLY A CA 1
ATOM 1571 C C . GLY A 1 208 ? 4.569 -0.350 -5.330 1.00 95.69 208 GLY A C 1
ATOM 1572 O O . GLY A 1 208 ? 3.934 -1.042 -6.132 1.00 95.69 208 GLY A O 1
ATOM 1573 N N . TYR A 1 209 ? 4.750 0.963 -5.510 1.00 95.25 209 TYR A N 1
ATOM 1574 C CA . TYR A 1 209 ? 4.217 1.727 -6.645 1.00 95.25 209 TYR A CA 1
ATOM 1575 C C . TYR A 1 209 ? 4.774 1.285 -8.009 1.00 95.25 209 TYR A C 1
ATOM 1577 O O . TYR A 1 209 ? 4.112 1.471 -9.028 1.00 95.25 209 TYR A O 1
ATOM 1585 N N . ALA A 1 210 ? 5.956 0.667 -8.047 1.00 94.94 210 ALA A N 1
ATOM 1586 C CA . ALA A 1 210 ? 6.571 0.134 -9.258 1.00 94.94 210 ALA A CA 1
ATOM 1587 C C . ALA A 1 210 ? 6.376 -1.385 -9.392 1.00 94.94 210 ALA A C 1
ATOM 1589 O O . ALA A 1 210 ? 6.144 -1.873 -10.500 1.00 94.94 210 ALA A O 1
ATOM 1590 N N . HIS A 1 211 ? 6.429 -2.139 -8.288 1.00 95.69 211 HIS A N 1
ATOM 1591 C CA . HIS A 1 211 ? 6.287 -3.599 -8.305 1.00 95.69 211 HIS A CA 1
ATOM 1592 C C . HIS A 1 211 ? 4.925 -4.020 -8.865 1.00 95.69 211 HIS A C 1
ATOM 1594 O O . HIS A 1 211 ? 4.865 -4.725 -9.874 1.00 95.69 211 HIS A O 1
ATOM 1600 N N . ASN A 1 212 ? 3.834 -3.538 -8.259 1.00 97.00 212 ASN A N 1
ATOM 1601 C CA . ASN A 1 212 ? 2.474 -3.8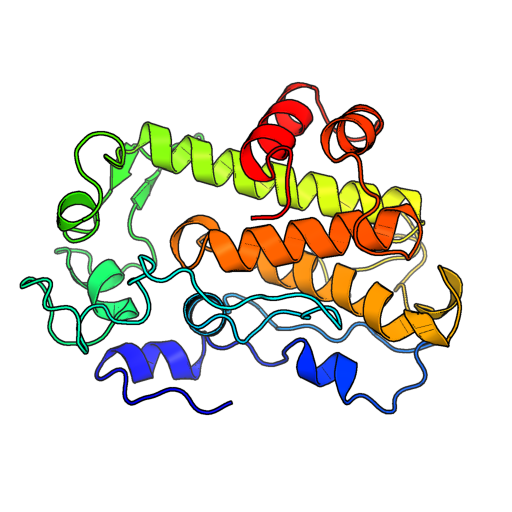06 -8.718 1.00 97.00 212 ASN A CA 1
ATOM 1602 C C . ASN A 1 212 ? 1.498 -2.702 -8.283 1.00 97.00 212 ASN A C 1
ATOM 1604 O O . ASN A 1 212 ? 0.699 -2.883 -7.363 1.00 97.00 212 ASN A O 1
ATOM 1608 N N . ARG A 1 213 ? 1.527 -1.562 -8.994 1.00 94.88 213 ARG A N 1
ATOM 1609 C CA . ARG A 1 213 ? 0.682 -0.386 -8.697 1.00 94.88 213 ARG A CA 1
ATOM 1610 C C . ARG A 1 213 ? -0.805 -0.702 -8.547 1.00 94.88 213 ARG A C 1
ATOM 1612 O O . ARG A 1 213 ? -1.492 -0.022 -7.798 1.00 94.88 213 ARG A O 1
ATOM 1619 N N . TYR A 1 214 ? -1.321 -1.684 -9.287 1.00 95.94 214 TYR A N 1
ATOM 1620 C CA . TYR A 1 214 ? -2.747 -2.011 -9.270 1.00 95.94 214 TYR A CA 1
ATOM 1621 C C . TYR A 1 214 ? -3.110 -2.755 -7.996 1.00 95.94 214 TYR A C 1
ATOM 1623 O O . TYR A 1 214 ? -4.074 -2.393 -7.326 1.00 95.94 214 TYR A O 1
ATOM 1631 N N . TYR A 1 215 ? -2.308 -3.754 -7.636 1.00 98.19 215 TYR A N 1
ATOM 1632 C CA . TYR A 1 215 ? -2.508 -4.521 -6.419 1.00 98.19 215 TYR A CA 1
ATOM 1633 C C . TYR A 1 215 ? -2.403 -3.640 -5.172 1.00 98.19 215 TYR A C 1
ATOM 1635 O O . TYR A 1 215 ? -3.359 -3.558 -4.401 1.00 98.19 215 TYR A O 1
ATOM 1643 N N . VAL A 1 216 ? -1.305 -2.889 -5.024 1.00 97.94 216 VAL A N 1
ATOM 1644 C CA . VAL A 1 216 ? -1.081 -2.062 -3.825 1.00 97.94 216 VAL A CA 1
ATOM 1645 C C . VAL A 1 216 ? -2.132 -0.958 -3.679 1.00 97.94 216 VAL A C 1
ATOM 1647 O O . VAL A 1 216 ? -2.614 -0.697 -2.577 1.00 97.94 216 VAL A O 1
ATOM 1650 N N . LYS A 1 217 ? -2.569 -0.356 -4.792 1.00 97.81 217 LYS A N 1
ATOM 1651 C CA . LYS A 1 217 ? -3.604 0.684 -4.783 1.00 97.81 217 LYS A CA 1
ATOM 1652 C C . LYS A 1 217 ? -4.972 0.123 -4.409 1.00 97.81 217 LYS A C 1
ATOM 1654 O O . LYS A 1 217 ? -5.689 0.773 -3.658 1.00 97.81 217 LYS A O 1
ATOM 1659 N N . ARG A 1 218 ? -5.324 -1.087 -4.859 1.00 98.38 218 ARG A N 1
ATOM 1660 C CA . ARG A 1 218 ? -6.561 -1.772 -4.440 1.00 98.38 218 ARG A CA 1
ATOM 1661 C C . ARG A 1 218 ? -6.543 -2.125 -2.958 1.00 98.38 218 ARG A C 1
ATOM 1663 O O . ARG A 1 218 ? -7.550 -1.929 -2.291 1.00 98.38 218 ARG A O 1
ATOM 1670 N N . LEU A 1 219 ? -5.407 -2.590 -2.433 1.00 98.69 219 LEU A N 1
ATOM 1671 C CA . LEU A 1 219 ? -5.257 -2.860 -1.001 1.00 98.69 219 LEU A CA 1
ATOM 1672 C C . LEU A 1 219 ? -5.444 -1.588 -0.164 1.00 98.69 219 LEU A C 1
ATOM 1674 O O . LEU A 1 219 ? -6.187 -1.622 0.815 1.00 98.69 219 LEU A O 1
ATOM 1678 N N . LEU A 1 220 ? -4.818 -0.468 -0.550 1.00 98.62 220 LEU A N 1
ATOM 1679 C CA . LEU A 1 220 ? -5.017 0.821 0.128 1.00 98.62 220 LEU A CA 1
ATOM 1680 C C . LEU A 1 220 ? -6.462 1.299 0.010 1.00 98.62 220 LEU A C 1
ATOM 1682 O O . LEU A 1 220 ? -7.054 1.667 1.021 1.00 98.62 220 LEU A O 1
ATOM 1686 N N . TRP A 1 221 ? -7.034 1.243 -1.196 1.00 98.69 221 TRP A N 1
ATOM 1687 C CA . TRP A 1 221 ? -8.415 1.639 -1.449 1.00 98.69 221 TRP A CA 1
ATOM 1688 C C . TRP A 1 221 ? -9.381 0.889 -0.540 1.00 98.69 221 TRP A C 1
ATOM 1690 O O . TRP A 1 221 ? -10.118 1.517 0.210 1.00 98.69 221 TRP A O 1
ATOM 1700 N N . ASP A 1 222 ? -9.361 -0.444 -0.582 1.00 98.81 222 ASP A N 1
ATOM 1701 C CA . ASP A 1 222 ? -10.309 -1.263 0.173 1.00 98.81 222 ASP A CA 1
ATOM 1702 C C . ASP A 1 222 ? -10.078 -1.147 1.684 1.00 98.81 222 ASP A C 1
ATOM 1704 O O . ASP A 1 222 ? -11.034 -1.195 2.449 1.00 98.81 222 ASP A O 1
ATOM 1708 N N . SER A 1 223 ? -8.832 -0.933 2.123 1.00 98.81 223 SER A N 1
ATOM 1709 C CA . SER A 1 223 ? -8.535 -0.695 3.541 1.00 98.81 223 SER A CA 1
ATOM 1710 C C . SER A 1 223 ? -9.088 0.643 4.027 1.00 98.81 223 SER A C 1
ATOM 1712 O O . SER A 1 223 ? -9.605 0.711 5.136 1.00 98.81 223 SER A O 1
ATOM 1714 N N . ILE A 1 224 ? -9.007 1.695 3.210 1.00 98.75 224 ILE A N 1
ATOM 1715 C CA . ILE A 1 224 ? -9.589 3.005 3.524 1.00 98.75 224 ILE A CA 1
ATOM 1716 C C . ILE A 1 224 ? -11.121 2.939 3.498 1.00 98.75 224 ILE A C 1
ATOM 1718 O O . ILE A 1 224 ? -11.753 3.371 4.457 1.00 98.75 224 ILE A O 1
ATOM 1722 N N . ASP A 1 225 ? -11.692 2.366 2.436 1.00 98.62 225 ASP A N 1
ATOM 1723 C CA . ASP A 1 225 ? -13.135 2.178 2.228 1.00 98.62 225 ASP A CA 1
ATOM 1724 C C . ASP A 1 225 ? -13.756 1.423 3.407 1.00 98.62 225 ASP A C 1
ATOM 1726 O O . ASP A 1 225 ? -14.599 1.951 4.124 1.00 98.62 225 ASP A O 1
ATOM 1730 N N . PHE A 1 226 ? -13.227 0.237 3.715 1.00 98.75 226 PHE A N 1
ATOM 1731 C CA . PHE A 1 226 ? -13.698 -0.545 4.849 1.00 98.75 226 PHE A CA 1
ATOM 1732 C C . PHE A 1 226 ? -13.521 0.187 6.184 1.00 98.75 226 PHE A C 1
ATOM 1734 O O . PHE A 1 226 ? -14.379 0.099 7.060 1.00 98.75 226 PHE A O 1
ATOM 1741 N N . MET A 1 227 ? -12.414 0.902 6.391 1.00 98.62 227 MET A N 1
ATOM 1742 C CA . MET A 1 227 ? -12.196 1.585 7.664 1.00 98.62 227 MET A CA 1
ATOM 1743 C C . MET A 1 227 ? -13.031 2.854 7.828 1.00 98.62 227 MET A C 1
ATOM 1745 O O . MET A 1 227 ? -13.137 3.319 8.963 1.00 98.62 227 MET A O 1
ATOM 1749 N N . GLU A 1 228 ? -13.686 3.374 6.789 1.00 97.69 228 GLU A N 1
ATOM 1750 C CA . GLU A 1 228 ? -14.623 4.495 6.911 1.00 97.69 228 GLU A CA 1
ATOM 1751 C C . GLU A 1 228 ? -15.839 4.118 7.772 1.00 97.69 228 GLU A C 1
ATOM 1753 O O . GLU A 1 228 ? -16.088 4.751 8.806 1.00 97.69 228 GLU A O 1
ATOM 1758 N N . ASP A 1 229 ? -16.555 3.054 7.405 1.00 97.38 229 ASP A N 1
ATOM 1759 C CA . ASP A 1 229 ? -17.834 2.671 8.025 1.00 97.38 229 ASP A CA 1
ATOM 1760 C C . ASP A 1 229 ? -18.002 1.151 8.259 1.00 97.38 229 ASP A C 1
ATOM 1762 O O . ASP A 1 229 ? -19.024 0.691 8.778 1.00 97.38 229 ASP A O 1
ATOM 1766 N N . GLY A 1 230 ? -16.987 0.353 7.929 1.00 97.94 230 GLY A N 1
ATOM 1767 C CA . GLY A 1 230 ? -17.010 -1.105 8.001 1.00 97.94 230 GLY A CA 1
ATOM 1768 C C . GLY A 1 230 ? -17.671 -1.761 6.789 1.00 97.94 230 GLY A C 1
ATOM 1769 O O . GLY A 1 230 ? -17.920 -2.969 6.833 1.00 97.94 230 GLY A O 1
ATOM 1770 N N . VAL A 1 231 ? -18.025 -1.012 5.747 1.00 96.94 231 VAL A N 1
ATOM 1771 C CA . VAL A 1 231 ? -18.699 -1.489 4.538 1.00 96.94 231 VAL A CA 1
ATOM 1772 C C . VAL A 1 231 ? -17.835 -1.167 3.324 1.00 96.94 231 VAL A C 1
ATOM 1774 O O . VAL A 1 231 ? -17.200 -0.130 3.231 1.00 96.94 231 VAL A O 1
ATOM 1777 N N . LEU A 1 232 ? -17.787 -2.098 2.378 1.00 97.25 232 LEU A N 1
ATOM 1778 C CA . LEU A 1 232 ? -17.043 -1.928 1.137 1.00 97.25 232 LEU A CA 1
ATOM 1779 C C . LEU A 1 232 ? -17.956 -1.365 0.045 1.00 97.25 232 LEU A C 1
ATOM 1781 O O . LEU A 1 232 ? -19.035 -1.900 -0.201 1.00 97.25 232 LEU A O 1
ATOM 1785 N N . GLY A 1 233 ? -17.471 -0.372 -0.696 1.00 94.19 233 GLY A N 1
ATOM 1786 C CA . GLY A 1 233 ? -18.077 0.148 -1.924 1.00 94.19 233 GLY A CA 1
ATOM 1787 C C . GLY A 1 233 ? -18.862 1.437 -1.739 1.00 94.19 233 GLY A C 1
ATOM 1788 O O . GLY A 1 233 ? -19.526 1.854 -2.685 1.00 94.19 233 GLY A O 1
ATOM 1789 N N . ASN A 1 234 ? -18.772 2.054 -0.562 1.00 88.94 234 ASN A N 1
ATOM 1790 C CA . ASN A 1 234 ? -19.530 3.253 -0.221 1.00 88.94 234 ASN A CA 1
ATOM 1791 C C . ASN A 1 234 ? -18.659 4.513 -0.158 1.00 88.94 234 ASN A C 1
ATOM 1793 O O . ASN A 1 234 ? -19.211 5.615 -0.168 1.00 88.94 234 ASN A O 1
ATOM 1797 N N . VAL A 1 235 ? -17.329 4.371 -0.126 1.00 95.50 235 VAL A N 1
ATOM 1798 C CA . VAL A 1 235 ? -16.440 5.510 0.104 1.00 95.50 235 VAL A CA 1
ATOM 1799 C C . VAL A 1 235 ? -16.483 6.556 -1.004 1.00 95.50 235 VAL A C 1
ATOM 1801 O O . VAL A 1 235 ? -16.306 6.270 -2.193 1.00 95.50 235 VAL A O 1
ATOM 1804 N N . ASN A 1 236 ? -16.610 7.818 -0.595 1.00 97.00 236 ASN A N 1
ATOM 1805 C CA . ASN A 1 236 ? -16.180 8.947 -1.410 1.00 97.00 236 ASN A CA 1
ATOM 1806 C C . ASN A 1 236 ? -14.744 9.310 -1.021 1.00 97.00 236 ASN A C 1
ATOM 1808 O O . ASN A 1 236 ? -14.512 10.082 -0.089 1.00 97.00 236 ASN A O 1
ATOM 1812 N N . MET A 1 237 ? -13.780 8.755 -1.761 1.00 97.12 237 MET A N 1
ATOM 1813 C CA . MET A 1 237 ? -12.356 8.859 -1.427 1.00 97.12 237 MET A CA 1
ATOM 1814 C C . MET A 1 237 ? -11.881 10.312 -1.300 1.00 97.12 237 MET A C 1
ATOM 1816 O O . MET A 1 237 ? -11.119 10.641 -0.392 1.00 97.12 237 MET A O 1
ATOM 1820 N N . SER A 1 238 ? -12.363 11.208 -2.170 1.00 96.81 238 SER A N 1
ATOM 1821 C CA . SER A 1 238 ? -11.974 12.620 -2.112 1.00 96.81 238 SER A CA 1
ATOM 1822 C C . SER A 1 238 ? -12.493 13.286 -0.844 1.00 96.81 238 SER A C 1
ATOM 1824 O O . SER A 1 238 ? -11.719 13.926 -0.135 1.00 96.81 238 SER A O 1
ATOM 1826 N N . THR A 1 239 ? -13.787 13.130 -0.551 1.00 97.94 239 THR A N 1
ATOM 1827 C CA . THR A 1 239 ? -14.410 13.743 0.627 1.00 97.94 239 THR A CA 1
ATOM 1828 C C . THR A 1 239 ? -13.792 13.220 1.917 1.00 97.94 239 THR A C 1
ATOM 1830 O O . THR A 1 239 ? -13.487 14.017 2.806 1.00 97.94 239 THR A O 1
ATOM 1833 N N . LEU A 1 240 ? -13.552 11.908 2.001 1.00 98.12 240 LEU A N 1
ATOM 1834 C CA . LEU A 1 240 ? -12.921 11.295 3.164 1.00 98.12 240 LEU A CA 1
ATOM 1835 C C . LEU A 1 240 ? -11.522 11.879 3.406 1.00 98.12 240 LEU A C 1
ATOM 1837 O O . LEU A 1 240 ? -11.235 12.330 4.514 1.00 98.12 240 LEU A O 1
ATOM 1841 N N . ILE A 1 241 ? -10.673 11.939 2.371 1.00 98.38 241 ILE A N 1
ATOM 1842 C CA . ILE A 1 241 ? -9.300 12.456 2.490 1.00 98.38 241 ILE A CA 1
ATOM 1843 C C . ILE A 1 241 ? -9.281 13.951 2.832 1.00 98.38 241 ILE A C 1
ATOM 1845 O O . ILE A 1 241 ? -8.470 14.385 3.657 1.00 98.38 241 ILE A O 1
ATOM 1849 N N . ASP A 1 242 ? -10.186 14.748 2.261 1.00 98.31 242 ASP A N 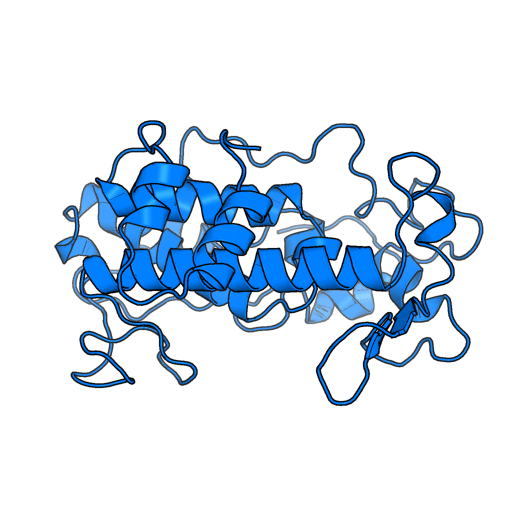1
ATOM 1850 C CA . ASP A 1 242 ? -10.279 16.180 2.566 1.00 98.31 242 ASP A CA 1
ATOM 1851 C C . ASP A 1 242 ? -10.606 16.435 4.048 1.00 98.31 242 ASP A C 1
ATOM 1853 O O . ASP A 1 242 ? -10.087 17.393 4.637 1.00 98.31 242 ASP A O 1
ATOM 1857 N N . GLY A 1 243 ? -11.361 15.531 4.680 1.00 98.06 243 GLY A N 1
ATOM 1858 C CA . GLY A 1 243 ? -11.687 15.559 6.108 1.00 98.06 243 GLY A CA 1
ATOM 1859 C C . GLY A 1 243 ? -10.548 15.162 7.060 1.00 98.06 243 GLY A C 1
ATOM 1860 O O . GLY A 1 243 ? -10.649 15.421 8.260 1.00 98.06 243 GLY A O 1
ATOM 1861 N N . LEU A 1 244 ? -9.447 14.575 6.574 1.00 98.25 244 LEU A N 1
ATOM 1862 C CA . LEU A 1 244 ? -8.344 14.115 7.431 1.00 98.25 244 LEU A CA 1
ATOM 1863 C C . LEU A 1 244 ? -7.511 15.298 7.948 1.00 98.25 244 LEU A C 1
ATOM 1865 O O . LEU A 1 244 ? -6.654 15.835 7.248 1.00 98.25 244 LEU A O 1
ATOM 1869 N N . ALA A 1 245 ? -7.751 15.720 9.189 1.00 96.62 245 ALA A N 1
ATOM 1870 C CA . ALA A 1 245 ? -7.110 16.902 9.774 1.00 96.62 245 ALA A CA 1
ATOM 1871 C C . ALA A 1 245 ? -5.589 16.764 9.989 1.00 96.62 245 ALA A C 1
ATOM 1873 O O . ALA A 1 245 ? -4.891 17.771 10.051 1.00 96.62 245 ALA A O 1
ATOM 1874 N N . SER A 1 246 ? -5.068 15.539 10.097 1.00 96.31 246 SER A N 1
ATOM 1875 C CA . SER A 1 246 ? -3.640 15.281 10.320 1.00 96.31 246 SER A CA 1
ATOM 1876 C C . SER A 1 246 ? -2.776 15.404 9.063 1.00 96.31 246 SER A C 1
ATOM 1878 O O . SER A 1 246 ? -1.556 15.340 9.179 1.00 96.31 246 SER A O 1
ATOM 1880 N N . LEU A 1 247 ? -3.381 15.536 7.878 1.00 98.12 247 LEU A N 1
ATOM 1881 C CA . LEU A 1 247 ? -2.660 15.661 6.613 1.00 98.12 247 LEU A CA 1
ATOM 1882 C C . LEU A 1 247 ? -2.577 17.114 6.154 1.00 98.12 247 LEU A C 1
ATOM 1884 O O . LEU A 1 247 ? -3.549 17.872 6.236 1.00 98.12 247 LEU A O 1
ATOM 1888 N N . THR A 1 248 ? -1.436 17.473 5.576 1.00 98.44 248 THR A N 1
ATOM 1889 C CA . THR A 1 248 ? -1.259 18.734 4.850 1.00 98.44 248 THR A CA 1
ATOM 1890 C C . THR A 1 248 ? -2.071 18.753 3.550 1.00 98.44 248 THR A C 1
ATOM 1892 O O . THR A 1 248 ? -2.454 17.714 3.009 1.00 98.44 248 THR A O 1
ATOM 1895 N N . THR A 1 249 ? -2.305 19.942 2.986 1.00 98.25 249 THR A N 1
ATOM 1896 C CA . THR A 1 249 ? -2.981 20.085 1.682 1.00 98.25 249 THR A CA 1
ATOM 1897 C C . THR A 1 249 ? -2.245 19.351 0.555 1.00 98.25 249 THR A C 1
ATOM 1899 O O . THR A 1 249 ? -2.887 18.765 -0.318 1.00 98.25 249 THR A O 1
ATOM 1902 N N . ALA A 1 250 ? -0.909 19.357 0.579 1.00 98.12 250 ALA A N 1
ATOM 1903 C CA . ALA A 1 250 ? -0.090 18.643 -0.396 1.00 98.12 250 ALA A CA 1
ATOM 1904 C C . ALA A 1 250 ? -0.284 17.122 -0.284 1.00 98.12 250 ALA A C 1
ATOM 1906 O O . ALA A 1 250 ? -0.608 16.482 -1.279 1.00 98.12 250 ALA A O 1
ATOM 1907 N N . GLU A 1 251 ? -0.212 16.563 0.929 1.00 98.50 251 GLU A N 1
ATOM 1908 C CA . GLU A 1 251 ? -0.435 15.127 1.166 1.00 98.50 251 GLU A CA 1
ATOM 1909 C C . GLU A 1 251 ? -1.850 14.692 0.773 1.00 98.50 251 GLU A C 1
ATOM 1911 O O . GLU A 1 251 ? -2.023 13.646 0.156 1.00 98.50 251 GLU A O 1
ATOM 1916 N N . LYS A 1 252 ? -2.874 15.506 1.063 1.00 98.62 252 LYS A N 1
ATOM 1917 C CA . LYS A 1 252 ? -4.250 15.231 0.616 1.00 98.62 252 LYS A CA 1
ATOM 1918 C C . LYS A 1 252 ? -4.357 15.186 -0.903 1.00 98.62 252 LYS A C 1
ATOM 1920 O O . LYS A 1 252 ? -5.052 14.333 -1.447 1.00 98.62 252 LYS A O 1
ATOM 1925 N N . THR A 1 253 ? -3.693 16.115 -1.585 1.00 98.50 253 THR A N 1
ATOM 1926 C CA . THR A 1 253 ? -3.712 16.190 -3.049 1.00 98.50 253 THR A CA 1
ATOM 1927 C C . THR A 1 253 ? -3.033 14.961 -3.646 1.00 98.50 253 THR A C 1
ATOM 1929 O O . THR A 1 253 ? -3.658 14.256 -4.431 1.00 98.50 253 THR A O 1
ATOM 1932 N N . ALA A 1 254 ? -1.821 14.647 -3.190 1.00 98.38 254 ALA A N 1
ATOM 1933 C CA . ALA A 1 254 ? -1.035 13.496 -3.623 1.00 98.38 254 ALA A CA 1
ATOM 1934 C C . ALA A 1 254 ? -1.744 12.152 -3.353 1.00 98.38 254 ALA A C 1
ATOM 1936 O O . ALA A 1 254 ? -1.876 11.309 -4.240 1.00 98.38 254 ALA A O 1
ATOM 1937 N N . ALA A 1 255 ? -2.325 11.974 -2.160 1.00 98.50 255 ALA A N 1
ATOM 1938 C CA . ALA A 1 255 ? -3.096 10.776 -1.819 1.00 98.50 255 ALA A CA 1
ATOM 1939 C C . ALA A 1 255 ? -4.311 10.578 -2.743 1.00 98.50 255 ALA A C 1
ATOM 1941 O O . ALA A 1 255 ? -4.572 9.461 -3.197 1.00 98.50 255 ALA A O 1
ATOM 1942 N N . LYS A 1 256 ? -5.045 11.658 -3.047 1.00 98.12 256 LYS A N 1
ATOM 1943 C CA . LYS A 1 256 ? -6.183 11.620 -3.979 1.00 98.12 256 LYS A CA 1
ATOM 1944 C C . LYS A 1 256 ? -5.741 11.331 -5.411 1.00 98.12 256 LYS A C 1
ATOM 1946 O O . LYS A 1 256 ? -6.416 10.561 -6.089 1.00 98.12 256 LYS A O 1
ATOM 1951 N N . THR A 1 257 ? -4.620 11.896 -5.861 1.00 97.44 257 THR A N 1
ATOM 1952 C CA . THR A 1 257 ? -4.034 11.581 -7.173 1.00 97.44 257 THR A CA 1
ATOM 1953 C C . THR A 1 257 ? -3.687 10.100 -7.265 1.00 97.44 257 THR A C 1
ATOM 1955 O O . THR A 1 257 ? -4.077 9.435 -8.228 1.00 97.44 257 THR A O 1
ATOM 1958 N N . TYR A 1 258 ? -3.039 9.554 -6.231 1.00 97.62 258 TYR A N 1
ATOM 1959 C CA . TYR A 1 258 ? -2.697 8.141 -6.198 1.00 97.62 258 TYR A CA 1
ATOM 1960 C C . TYR A 1 258 ? -3.940 7.259 -6.243 1.00 97.62 258 TYR A C 1
ATOM 1962 O O . TYR A 1 258 ? -4.058 6.411 -7.121 1.00 97.62 258 TYR A O 1
ATOM 1970 N N . LEU A 1 259 ? -4.869 7.427 -5.304 1.00 97.12 259 LEU A N 1
ATOM 1971 C CA . LEU A 1 259 ? -6.007 6.522 -5.142 1.00 97.12 259 LEU A CA 1
ATOM 1972 C C . LEU A 1 259 ? -7.030 6.681 -6.271 1.00 97.12 259 LEU A C 1
ATOM 1974 O O . LEU A 1 259 ? -7.644 5.697 -6.677 1.00 97.12 259 LEU A O 1
ATOM 1978 N N . GLY A 1 260 ? -7.153 7.886 -6.826 1.00 95.81 260 GLY A N 1
ATOM 1979 C CA . GLY A 1 260 ? -8.156 8.229 -7.822 1.00 95.81 260 GLY A CA 1
ATOM 1980 C C . GLY A 1 260 ? -9.549 8.405 -7.213 1.00 95.81 260 GLY A C 1
ATOM 1981 O O . GLY A 1 260 ? -9.730 8.501 -6.001 1.00 95.81 260 GLY A O 1
ATOM 1982 N N . THR A 1 261 ? -10.559 8.465 -8.080 1.00 93.00 261 THR A N 1
ATOM 1983 C CA . THR A 1 261 ? -11.971 8.646 -7.693 1.00 93.00 261 THR A CA 1
ATOM 1984 C C . THR A 1 261 ? -12.780 7.354 -7.725 1.00 93.00 261 THR A C 1
ATOM 1986 O O . THR A 1 261 ? -13.919 7.335 -7.266 1.00 93.00 261 THR A O 1
ATOM 1989 N N . THR A 1 262 ? -12.207 6.271 -8.252 1.00 94.56 262 THR A N 1
ATOM 1990 C CA . THR A 1 262 ? -12.835 4.947 -8.321 1.00 94.56 262 THR A CA 1
ATOM 1991 C C . THR A 1 262 ? -11.812 3.866 -8.009 1.00 94.56 262 THR A C 1
ATOM 1993 O O . THR A 1 262 ? -10.620 4.041 -8.268 1.00 94.56 262 THR A O 1
ATOM 1996 N N . ARG A 1 263 ? -12.294 2.740 -7.470 1.00 94.88 263 ARG A N 1
ATOM 1997 C CA . ARG A 1 263 ? -11.456 1.578 -7.181 1.00 94.88 263 ARG A CA 1
ATOM 1998 C C . ARG A 1 263 ? -10.779 1.080 -8.477 1.00 94.88 263 ARG A C 1
ATOM 2000 O O . ARG A 1 263 ? -11.504 0.784 -9.429 1.00 94.88 263 ARG A O 1
ATOM 2007 N N . PRO A 1 264 ? -9.439 0.958 -8.518 1.00 86.69 264 PRO A N 1
ATOM 2008 C CA . PRO A 1 264 ? -8.698 0.491 -9.696 1.00 86.69 264 PRO A CA 1
ATOM 2009 C C . PRO A 1 264 ? -8.877 -1.000 -10.007 1.00 86.69 264 PRO A C 1
ATOM 2011 O O . PRO A 1 264 ? -9.331 -1.772 -9.130 1.00 86.69 264 PRO A O 1
#

pLDDT: mean 93.65, std 7.33, range [52.72, 98.88]

=== Feature glossary ===
Feature key, reading from the visual/contextual features back to the raw sequence:

Rendered structure images. Six rendered views show the 3D structure from the faces of a cube — i.e. along ±x, ±y, ±z. Rendering representation is drawn randomly per protein from cartoon (secondary-structure ribbons), sticks (backbone bonds), or molecular surface; coloring is either N→C rainbow (blue at the N-terminus through red at the C-terminus) or one color per chain.

Contact-map, Ramachandran, and PAE plots. The contact map is a binary N×N matrix image: pixel (i, j) is dark where Cα_i and Cα_j are within 8 Å and |i−j|>4. Because the |i−j|>4 filter removes local helical contacts, off-diagonal stripes parallel to the main diagonal indicate parallel β-sheets; stripes perpendicular to it indicate antiparallel β-sheets. The Ramachandran plot scatters every residue's (φ, ψ) pair against the sterically allowed regions. The PAE heatmap renders the predicted-aligned-error matrix.

InterPro / GO / CATH / organism. Database cross-references. InterPro integrates a dozen domain/family signature databases into unified entries with residue-range hits. GO terms attach function/process/location labels with evidence codes. CATH codes position the fold in a four-level structural taxonomy. Organism is the NCBI-taxonomy species name.

Nearest PDB structures. The Foldseek neighbor list gives the closest experimentally determined structures in the PDB, ranked by structural alignment. TM-score near 1 means near-identical fold; near 0.3 means only rough topology match. This is how one finds what a novel AlphaFold prediction most resembles in the solved-structure universe.

Predicted aligned error. PAE(i, j) answers: if I align the predicted and true structures on residue i, how far off (in Å) do I expect residue j to be? A block-diagonal PAE matrix with low values on the blocks and high values off-diagonal is the signature of a multi-domain protein with confidently predicted domains but uncertain inter-domain orientation.

Solvent-accessible surface area. Accessible surface area quantifies burial. A residue with SASA near zero is packed into the hydrophobic core; one with SASA >100 Å² sits on the surface. Computed here via the Shrake–Rupley numerical algorithm with a 1.4 Å probe.

B-factor. B-factor (Debye–Waller factor) reflects atomic displacement in the crystal lattice. It is an experimental observable (units Å²), not a prediction; low values mean the atom is pinned down, high values mean it moves or is heterogeneous across the crystal.

pLDDT. For AlphaFold models, the B-factor field carries pLDDT — the model's own estimate of local accuracy on a 0–100 scale. Regions with pLDDT<50 should be treated as essentially unmodeled; they often correspond to intrinsically disordered segments.

Backbone torsions (φ/ψ). φ (phi) and ψ (psi) are the two rotatable backbone dihedrals per residue: φ is the C(i-1)–N–Cα–C torsion, ψ is the N–Cα–C–N(i+1) torsion, both in degrees on (−180°, 180°]. α-helical residues cluster near (−60°, −45°); β-strand residues near (−120°, +130°). A Ramachandran plot is simply a scatter of (φ, ψ) for every residue.

Radius of gyration, Cα contacts, bounding box. Radius of gyration (Rg) is the root-mean-square distance of Cα atoms from their centroid — a single number for overall size and compactness. A globular domain of N residues has Rg ≈ 2.2·N^0.38 Å; an extended or disordered chain has a much larger Rg. The Cα contact count is the number of residue pairs whose Cα atoms are within 8 Å and are more than four positions apart in sequence — a standard proxy for tertiary packing density. The bounding box is the smallest axis-aligned box enclosing all Cα atoms.

Secondary structure (3-state, P-SEA). Three-state secondary structure (P-SEA) collapses the eight DSSP classes into helix (a), strand (b), and coil (c). P-SEA assigns these from Cα geometry alone — distances and angles — without requiring backbone oxygens, so it works on any Cα trace.

Secondary structure (8-state, DSSP). DSSP 8-state secondary structure assigns each residue one of H (α-helix), G (3₁₀-helix), I (π-helix), E (extended β-strand), B (isolated β-bridge), T (hydrogen-bonded turn), S (bend), or '-' (coil). The assignment is computed from backbone hydrogen-bond geometry via the Kabsch–Sander algorithm.

Foldseek 3Di. A 3Di character summarizes, for each residue, the relative orientation of the Cα frame of its nearest spatial neighbor. Because it encodes fold topology rather than chemistry, 3Di alignments detect remote structural similarity that sequence alignment misses.

mmCIF coordinates. The mmCIF block holds the 3D Cartesian coordinates of each backbone atom (N, Cα, C, O) in ångströms. mmCIF is the PDB's canonical archive format — a tagged-loop text representation of the atomic model.

Sequence. Sequence gives the chain of amino acids in standard one-letter code (A=alanine, C=cysteine, …, Y=tyrosine), read N→C. It is the only feature that is directly encoded by the gene; all structural features are derived from the folded form of this sequence.